Protein AF-A0A944N396-F1 (afdb_monomer)

Solvent-accessible surface area (backbone atoms only — not comparable to full-atom values): 14882 Å² total; per-residue (Å²): 114,72,72,61,53,54,51,53,50,51,53,53,52,52,50,53,50,54,58,50,48,66,72,60,50,58,62,57,53,50,52,50,51,51,50,53,51,43,49,45,40,62,75,49,34,55,59,25,55,74,44,91,48,67,66,49,21,50,51,23,53,50,51,38,69,74,41,44,76,59,35,49,53,52,55,52,52,46,63,75,68,49,63,73,87,71,76,57,59,67,57,47,40,49,46,27,73,69,55,50,56,84,55,37,61,63,52,53,50,47,59,69,72,33,94,76,53,74,63,50,67,49,54,54,49,15,44,47,45,22,46,60,75,74,58,72,83,81,67,59,66,61,41,80,78,43,77,48,80,44,74,54,87,68,66,90,85,61,93,58,80,62,38,50,30,34,41,38,37,30,38,35,26,76,13,88,56,61,45,55,32,35,37,38,42,34,43,39,66,26,83,59,75,47,73,48,81,70,46,77,47,79,38,44,45,64,29,62,47,76,52,73,47,80,42,80,42,46,72,38,87,93,57,81,57,30,38,39,42,40,37,33,26,43,66,96,50,89,63,70,65,42,79,47,78,48,78,40,71,67,85,76,77,81,76,74,79,81,82,128

Radius of gyration: 29.42 Å; Cα contacts (8 Å, |Δi|>4): 376; chains: 1; bounding box: 108×43×75 Å

Mean predicted aligned error: 11.62 Å

Structure (mmCIF, N/CA/C/O backbone):
data_AF-A0A944N396-F1
#
_entry.id   AF-A0A944N396-F1
#
loop_
_atom_site.group_PDB
_atom_site.id
_atom_site.type_symbol
_atom_site.label_atom_id
_atom_site.label_alt_id
_atom_site.label_comp_id
_atom_site.label_asym_id
_atom_site.label_entity_id
_atom_site.label_seq_id
_atom_site.pdbx_PDB_ins_code
_atom_site.Cartn_x
_atom_site.Cartn_y
_atom_site.Cartn_z
_atom_site.occupancy
_atom_site.B_iso_or_equiv
_atom_site.auth_seq_id
_atom_site.auth_comp_id
_atom_site.auth_asym_id
_atom_site.auth_atom_id
_atom_site.pdbx_PDB_model_num
ATOM 1 N N . MET A 1 1 ? 71.376 -5.623 -36.965 1.00 50.88 1 MET A N 1
ATOM 2 C CA . MET A 1 1 ? 70.849 -5.599 -35.578 1.00 50.88 1 MET A CA 1
ATOM 3 C C . MET A 1 1 ? 69.919 -4.417 -35.268 1.00 50.88 1 MET A C 1
ATOM 5 O O . MET A 1 1 ? 68.843 -4.678 -34.756 1.00 50.88 1 MET A O 1
ATOM 9 N N . LYS A 1 2 ? 70.230 -3.155 -35.624 1.00 49.72 2 LYS A N 1
ATOM 10 C CA . LYS A 1 2 ? 69.361 -1.981 -35.327 1.00 49.72 2 LYS A CA 1
ATOM 11 C C . LYS A 1 2 ? 67.906 -2.065 -35.840 1.00 49.72 2 LYS A C 1
ATOM 13 O O . LYS A 1 2 ? 66.998 -1.629 -35.145 1.00 49.72 2 LYS A O 1
ATOM 18 N N . LYS A 1 3 ? 67.665 -2.662 -37.017 1.00 47.09 3 LYS A N 1
ATOM 19 C CA . LYS A 1 3 ? 66.308 -2.823 -37.591 1.00 47.09 3 LYS A CA 1
ATOM 20 C C . LYS A 1 3 ? 65.388 -3.733 -36.763 1.00 47.09 3 LYS A C 1
ATOM 22 O O . LYS A 1 3 ? 64.202 -3.453 -36.669 1.00 47.09 3 LYS A O 1
ATOM 27 N N . TYR A 1 4 ? 65.933 -4.779 -36.140 1.00 50.88 4 TYR A N 1
ATOM 28 C CA . TYR A 1 4 ? 65.153 -5.724 -35.334 1.00 50.88 4 TYR A CA 1
ATOM 29 C C . TYR A 1 4 ? 64.850 -5.180 -33.932 1.00 50.88 4 TYR A C 1
ATOM 31 O O . TYR A 1 4 ? 63.785 -5.456 -33.393 1.00 50.88 4 TYR A O 1
ATOM 39 N N . LEU A 1 5 ? 65.733 -4.336 -33.384 1.00 52.06 5 LEU A N 1
ATOM 40 C CA . LEU A 1 5 ? 65.512 -3.668 -32.099 1.00 52.06 5 LEU A CA 1
ATOM 41 C C . LEU A 1 5 ? 64.379 -2.628 -32.191 1.00 52.06 5 LEU A C 1
ATOM 43 O O . LEU A 1 5 ? 63.497 -2.617 -31.342 1.00 52.06 5 LEU A O 1
ATOM 47 N N . ASN A 1 6 ? 64.334 -1.828 -33.266 1.00 48.97 6 ASN A N 1
ATOM 48 C CA . ASN A 1 6 ? 63.232 -0.882 -33.500 1.00 48.97 6 ASN A CA 1
ATOM 49 C C . ASN A 1 6 ? 61.887 -1.584 -33.738 1.00 48.97 6 ASN A C 1
ATOM 51 O O . ASN A 1 6 ? 60.860 -1.096 -33.279 1.00 48.97 6 ASN A O 1
ATOM 55 N N . LEU A 1 7 ? 61.886 -2.740 -34.411 1.00 50.28 7 LEU A N 1
ATOM 56 C CA . LEU A 1 7 ? 60.665 -3.519 -34.623 1.00 50.28 7 LEU A CA 1
ATOM 57 C C . LEU A 1 7 ? 60.129 -4.090 -33.300 1.00 50.28 7 LEU A C 1
ATOM 59 O O . LEU A 1 7 ? 58.929 -4.032 -33.050 1.00 50.28 7 LEU A O 1
ATOM 63 N N . LEU A 1 8 ? 61.020 -4.572 -32.425 1.00 53.31 8 LEU A N 1
ATOM 64 C CA . LEU A 1 8 ? 60.657 -5.073 -31.098 1.00 53.31 8 LEU A CA 1
ATOM 65 C C . LEU A 1 8 ? 60.100 -3.955 -30.198 1.00 53.31 8 LEU A C 1
ATOM 67 O O . LEU A 1 8 ? 59.111 -4.179 -29.510 1.00 53.31 8 LEU A O 1
ATOM 71 N N . TYR A 1 9 ? 60.680 -2.748 -30.250 1.00 53.44 9 TYR A N 1
ATOM 72 C CA . TYR A 1 9 ? 60.175 -1.571 -29.527 1.00 53.44 9 TYR A CA 1
ATOM 73 C C . TYR A 1 9 ? 58.821 -1.078 -30.051 1.00 53.44 9 TYR A C 1
ATOM 75 O O . TYR A 1 9 ? 57.965 -0.699 -29.258 1.00 53.44 9 TYR A O 1
ATOM 83 N N . CYS A 1 10 ? 58.585 -1.110 -31.366 1.00 50.41 10 CYS A N 1
ATOM 84 C CA . CYS A 1 10 ? 57.270 -0.781 -31.917 1.00 50.41 10 CYS A CA 1
ATOM 85 C C . CYS A 1 10 ? 56.212 -1.800 -31.485 1.00 50.41 10 CYS A C 1
ATOM 87 O O . CYS A 1 10 ? 55.122 -1.403 -31.092 1.00 50.41 10 CYS A O 1
ATOM 89 N N . ILE A 1 11 ? 56.535 -3.096 -31.487 1.00 57.62 11 ILE A N 1
ATOM 90 C CA . ILE A 1 11 ? 55.587 -4.143 -31.088 1.00 57.62 11 ILE A CA 1
ATOM 91 C C . ILE A 1 11 ? 55.261 -4.048 -29.592 1.00 57.62 11 ILE A C 1
ATOM 93 O O . ILE A 1 11 ? 54.090 -4.127 -29.232 1.00 57.62 11 ILE A O 1
ATOM 97 N N . THR A 1 12 ? 56.246 -3.817 -28.718 1.00 51.31 12 THR A N 1
ATOM 98 C CA . THR A 1 12 ? 55.998 -3.665 -27.272 1.00 51.31 12 THR A CA 1
ATOM 99 C C . THR A 1 12 ? 55.244 -2.378 -26.944 1.00 51.31 12 THR A C 1
ATOM 101 O O . THR A 1 12 ? 54.324 -2.414 -26.128 1.00 51.31 12 THR A O 1
ATOM 104 N N . PHE A 1 13 ? 55.543 -1.263 -27.617 1.00 52.25 13 PHE A N 1
ATOM 105 C CA . PHE A 1 13 ? 54.814 -0.005 -27.438 1.00 52.25 13 PHE A CA 1
ATOM 106 C C . PHE A 1 13 ? 53.366 -0.105 -27.946 1.00 52.25 13 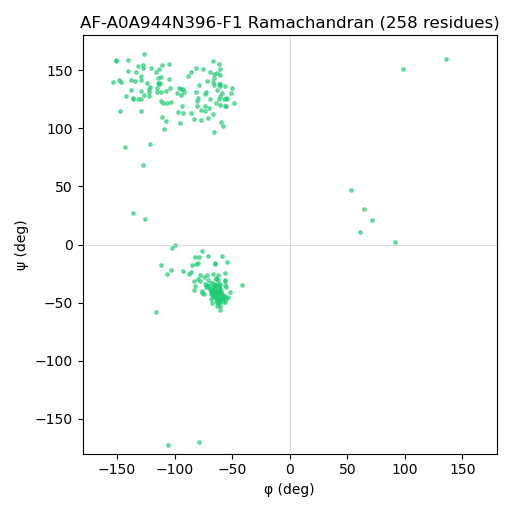PHE A C 1
ATOM 108 O O . PHE A 1 13 ? 52.443 0.348 -27.270 1.00 52.25 13 PHE A O 1
ATOM 115 N N . SER A 1 14 ? 53.139 -0.777 -29.081 1.00 48.56 14 SER A N 1
ATOM 116 C CA . SER A 1 14 ? 51.795 -1.059 -29.599 1.00 48.56 14 SER A CA 1
ATOM 117 C C . SER A 1 14 ? 51.007 -2.015 -28.700 1.00 48.56 14 SER A C 1
ATOM 119 O O . SER A 1 14 ? 49.812 -1.803 -28.516 1.00 48.56 14 SER A O 1
ATOM 121 N N . LEU A 1 15 ? 51.650 -3.020 -28.090 1.00 46.59 15 LEU A N 1
ATOM 122 C CA . LEU A 1 15 ? 50.987 -3.935 -27.154 1.00 46.59 15 LEU A CA 1
ATOM 123 C C . LEU A 1 15 ? 50.589 -3.227 -25.847 1.00 46.59 15 LEU A C 1
ATOM 125 O O . LEU A 1 15 ? 49.493 -3.453 -25.342 1.00 46.59 15 LEU A O 1
ATOM 129 N N . ILE A 1 16 ? 51.442 -2.335 -25.327 1.00 55.66 16 ILE A N 1
ATOM 130 C CA . ILE A 1 16 ? 51.163 -1.530 -24.124 1.00 55.66 16 ILE A CA 1
ATOM 131 C C . ILE A 1 16 ? 50.041 -0.512 -24.392 1.00 55.66 16 ILE A C 1
ATOM 133 O O . ILE A 1 16 ? 49.178 -0.323 -23.534 1.00 55.66 16 ILE A O 1
ATOM 137 N N . LEU A 1 17 ? 49.982 0.091 -25.587 1.00 49.47 17 LEU A N 1
ATOM 138 C CA . LEU A 1 17 ? 48.873 0.958 -26.020 1.00 49.47 17 LEU A CA 1
ATOM 139 C C . LEU A 1 17 ? 47.552 0.194 -26.207 1.00 49.47 17 LEU A C 1
ATOM 141 O O . LEU A 1 17 ? 46.501 0.687 -25.806 1.00 49.47 17 LEU A O 1
ATOM 145 N N . LEU A 1 18 ? 47.587 -1.027 -26.749 1.00 47.38 18 LEU A N 1
ATOM 146 C CA . LEU A 1 18 ? 46.397 -1.881 -26.877 1.00 47.38 18 LEU A CA 1
ATOM 147 C C . LEU A 1 18 ? 45.877 -2.366 -25.514 1.00 47.38 18 LEU A C 1
ATOM 149 O O . LEU A 1 18 ? 44.666 -2.389 -25.294 1.00 47.38 18 LEU A O 1
ATOM 153 N N . LEU A 1 19 ? 46.774 -2.689 -24.578 1.00 48.97 19 LEU A N 1
ATOM 154 C CA . LEU A 1 19 ? 46.416 -3.102 -23.216 1.00 48.97 19 LEU A CA 1
ATOM 155 C C . LEU A 1 19 ? 45.944 -1.929 -22.335 1.00 48.97 19 LEU A C 1
ATOM 157 O O . LEU A 1 19 ? 45.111 -2.133 -21.456 1.00 48.97 19 LEU A O 1
ATOM 161 N N . SER A 1 20 ? 46.400 -0.697 -22.588 1.00 47.59 20 SER A N 1
ATOM 162 C CA . SER A 1 20 ? 45.921 0.509 -21.882 1.00 47.59 20 SER A CA 1
ATOM 163 C C . SER A 1 20 ? 44.617 1.077 -22.463 1.00 47.59 20 SER A C 1
ATOM 165 O O . SER A 1 20 ? 43.768 1.551 -21.705 1.00 47.59 20 SER A O 1
ATOM 167 N N . ALA A 1 21 ? 44.379 0.941 -23.772 1.00 45.69 21 ALA A N 1
ATOM 168 C CA . ALA A 1 21 ? 43.103 1.299 -24.402 1.00 45.69 21 ALA A CA 1
ATOM 169 C C . ALA A 1 21 ? 41.946 0.371 -23.981 1.00 45.69 21 ALA A C 1
ATOM 171 O O . ALA A 1 21 ? 40.814 0.831 -23.811 1.00 45.69 21 ALA A O 1
ATOM 172 N N . ALA A 1 22 ? 42.229 -0.913 -23.733 1.00 46.84 22 ALA A N 1
ATOM 173 C CA . ALA A 1 22 ? 41.245 -1.865 -23.216 1.00 46.84 22 ALA A CA 1
ATOM 174 C C . ALA A 1 22 ? 40.787 -1.549 -21.774 1.00 46.84 22 ALA A C 1
ATOM 176 O O . ALA A 1 22 ? 39.665 -1.887 -21.404 1.00 46.84 22 ALA A O 1
ATOM 177 N N . GLY A 1 23 ? 41.616 -0.863 -20.974 1.00 47.84 23 GLY A N 1
ATOM 178 C CA . GLY A 1 23 ? 41.305 -0.501 -19.585 1.00 47.84 23 GLY A CA 1
ATOM 179 C C . GLY A 1 23 ? 40.544 0.821 -19.401 1.00 47.84 23 GLY A C 1
ATOM 180 O O . GLY A 1 23 ? 39.832 0.970 -18.412 1.00 47.84 23 GLY A O 1
ATOM 181 N N . MET A 1 24 ? 40.654 1.775 -20.338 1.00 44.69 24 MET A N 1
ATOM 182 C CA . MET A 1 24 ? 40.047 3.119 -20.214 1.00 44.69 24 MET A CA 1
ATOM 183 C C . MET A 1 24 ? 38.891 3.397 -21.200 1.00 44.69 24 MET A C 1
ATOM 185 O O . MET A 1 24 ? 38.102 4.310 -20.963 1.00 44.69 24 MET A O 1
ATOM 189 N N . GLY A 1 25 ? 38.746 2.624 -22.287 1.00 44.12 25 GLY A N 1
ATOM 190 C CA . GLY A 1 25 ? 37.699 2.831 -23.306 1.00 44.12 25 GLY A CA 1
ATOM 191 C C . GLY A 1 25 ? 36.347 2.169 -23.006 1.00 44.12 25 GLY A C 1
ATOM 192 O O . GLY A 1 25 ? 35.312 2.618 -23.496 1.00 44.12 25 GLY A O 1
ATOM 193 N N . ALA A 1 26 ? 36.325 1.123 -22.176 1.00 49.81 26 ALA A N 1
ATOM 194 C CA . ALA A 1 26 ? 35.087 0.415 -21.847 1.00 49.81 26 ALA A CA 1
ATOM 195 C C . ALA A 1 26 ? 34.154 1.254 -20.954 1.00 49.81 26 ALA A C 1
ATOM 197 O O . ALA A 1 26 ? 32.939 1.229 -21.143 1.00 49.81 26 ALA A O 1
ATOM 198 N N . SER A 1 27 ? 34.703 2.051 -20.027 1.00 57.00 27 SER A N 1
ATOM 199 C CA . SER A 1 27 ? 33.894 2.869 -19.111 1.00 57.00 27 SER A CA 1
ATOM 200 C C . SER A 1 27 ? 33.243 4.067 -19.809 1.00 57.00 27 SER A C 1
ATOM 202 O O . SER A 1 27 ? 32.093 4.389 -19.523 1.00 57.00 27 SER A O 1
ATOM 204 N N . THR A 1 28 ? 33.932 4.692 -20.768 1.00 70.12 28 THR A N 1
ATOM 205 C CA . THR A 1 28 ? 33.427 5.867 -21.495 1.00 70.12 28 THR A CA 1
ATOM 206 C C . THR A 1 28 ? 32.385 5.491 -22.545 1.00 70.12 28 THR A C 1
ATOM 208 O O . THR A 1 28 ? 31.356 6.159 -22.647 1.00 70.12 28 THR A O 1
ATOM 211 N N . ALA A 1 29 ? 32.587 4.385 -23.269 1.00 71.06 29 ALA A N 1
ATOM 212 C CA . ALA A 1 29 ? 31.600 3.871 -24.216 1.00 71.06 29 ALA A CA 1
ATOM 213 C C . ALA A 1 29 ? 30.335 3.370 -23.502 1.00 71.06 29 ALA A C 1
ATOM 215 O O . ALA A 1 29 ? 29.227 3.714 -23.909 1.00 71.06 29 ALA A O 1
ATOM 216 N N . HIS A 1 30 ? 30.474 2.606 -22.411 1.00 72.38 30 HIS A N 1
ATOM 217 C CA . HIS A 1 30 ? 29.319 2.163 -21.625 1.00 72.38 30 HIS A CA 1
ATOM 218 C C . HIS A 1 30 ? 28.538 3.336 -21.029 1.00 72.38 30 HIS A C 1
ATOM 220 O O . HIS A 1 30 ? 27.320 3.373 -21.190 1.00 72.38 30 HIS A O 1
ATOM 226 N N . ALA A 1 31 ? 29.213 4.334 -20.449 1.00 75.75 31 ALA A N 1
ATOM 227 C CA . ALA A 1 31 ? 28.552 5.537 -19.941 1.00 75.75 31 ALA A CA 1
ATOM 228 C C . ALA A 1 31 ? 27.838 6.329 -21.052 1.00 75.75 31 ALA A C 1
ATOM 230 O O . ALA A 1 31 ? 26.745 6.857 -20.844 1.00 75.75 31 ALA A O 1
ATOM 231 N N . PHE A 1 32 ? 28.418 6.398 -22.256 1.00 80.56 32 PHE A N 1
ATOM 232 C CA . PHE A 1 32 ? 27.758 7.004 -23.412 1.00 80.56 32 PHE A CA 1
ATOM 233 C C . PHE A 1 32 ? 26.472 6.254 -23.789 1.00 80.56 32 PHE A C 1
ATOM 235 O O . PHE A 1 32 ? 25.423 6.883 -23.932 1.00 80.56 32 PHE A O 1
ATOM 242 N N . PHE A 1 33 ? 26.519 4.924 -23.903 1.00 79.75 33 PHE A N 1
ATOM 243 C CA . PHE A 1 33 ? 25.334 4.122 -24.223 1.00 79.75 33 PHE A CA 1
ATOM 244 C C . PHE A 1 33 ? 24.261 4.200 -23.139 1.00 79.75 33 PHE A C 1
ATOM 246 O O . PHE A 1 33 ? 23.081 4.311 -23.465 1.00 79.75 33 PHE A O 1
ATOM 253 N N . GLU A 1 34 ? 24.652 4.197 -21.867 1.00 80.44 34 GLU A N 1
ATOM 254 C CA . GLU A 1 34 ? 23.730 4.364 -20.745 1.00 80.44 34 GLU A CA 1
ATOM 255 C C . GLU A 1 34 ? 23.020 5.724 -20.803 1.00 80.44 34 GLU A C 1
ATOM 257 O O . GLU A 1 34 ? 21.797 5.792 -20.668 1.00 80.44 34 GLU A O 1
ATOM 262 N N . ASN A 1 35 ? 23.753 6.799 -21.110 1.00 84.69 35 ASN A N 1
ATOM 263 C CA . ASN A 1 35 ? 23.170 8.128 -21.296 1.00 84.69 35 ASN A CA 1
ATOM 264 C C . ASN A 1 35 ? 22.199 8.180 -22.485 1.00 84.69 35 ASN A C 1
ATOM 266 O O . ASN A 1 35 ? 21.120 8.760 -22.359 1.00 84.69 35 ASN A O 1
ATOM 270 N N . GLN A 1 36 ? 22.543 7.562 -23.619 1.00 86.56 36 GLN A N 1
ATOM 271 C CA . GLN A 1 36 ? 21.653 7.495 -24.786 1.00 86.56 36 GLN A CA 1
ATOM 272 C C . GLN A 1 36 ? 20.392 6.670 -24.498 1.00 86.56 36 GLN A C 1
ATOM 274 O O . GLN A 1 36 ? 19.289 7.067 -24.877 1.00 86.56 36 GLN A O 1
ATOM 279 N N . ALA A 1 37 ? 20.533 5.545 -23.791 1.00 86.38 37 ALA A N 1
ATOM 280 C CA . ALA A 1 37 ? 19.406 4.720 -23.379 1.00 86.38 37 ALA A CA 1
ATOM 281 C C . ALA A 1 37 ? 18.476 5.496 -22.441 1.00 86.38 37 ALA A C 1
ATOM 283 O O . ALA A 1 37 ? 17.272 5.561 -22.695 1.00 86.38 37 ALA A O 1
ATOM 284 N N . ARG A 1 38 ? 19.028 6.147 -21.407 1.00 87.50 38 ARG A N 1
ATOM 285 C CA . ARG A 1 38 ? 18.258 6.999 -20.491 1.00 87.50 38 ARG A CA 1
ATOM 286 C C . ARG A 1 38 ? 17.515 8.096 -21.251 1.00 87.50 38 ARG A C 1
ATOM 288 O O . ARG A 1 38 ? 16.306 8.220 -21.085 1.00 87.50 38 ARG A O 1
ATOM 295 N N . TYR A 1 39 ? 18.205 8.816 -22.137 1.00 89.62 39 TYR A N 1
ATOM 296 C CA . TYR A 1 39 ? 17.597 9.862 -22.960 1.00 89.62 39 TYR A CA 1
ATOM 297 C C . TYR A 1 39 ? 16.432 9.325 -23.804 1.00 89.62 39 TYR A C 1
ATOM 299 O O . TYR A 1 39 ? 15.358 9.922 -23.831 1.00 89.62 39 TYR A O 1
ATOM 307 N N . ALA A 1 40 ? 16.590 8.164 -24.447 1.00 93.06 40 ALA A N 1
ATOM 308 C CA . ALA A 1 40 ? 15.511 7.542 -25.211 1.00 93.06 40 ALA A CA 1
ATOM 309 C C . ALA A 1 40 ? 14.313 7.153 -24.324 1.00 93.06 40 ALA A C 1
ATOM 311 O O . ALA A 1 40 ? 13.161 7.340 -24.723 1.00 93.06 40 ALA A O 1
ATOM 312 N N . PHE A 1 41 ? 14.555 6.632 -23.120 1.00 94.44 41 PHE A N 1
ATOM 313 C CA . PHE A 1 41 ? 13.481 6.322 -22.177 1.00 94.44 41 PHE A CA 1
ATOM 314 C C . PHE A 1 41 ? 12.742 7.570 -21.700 1.00 94.44 41 PHE A C 1
ATOM 316 O O . PHE A 1 41 ? 11.514 7.571 -21.716 1.00 94.44 41 PHE A O 1
ATOM 323 N N . GLU A 1 42 ? 13.463 8.628 -21.345 1.00 91.94 42 GLU A N 1
ATOM 324 C CA . GLU A 1 42 ? 12.882 9.881 -20.857 1.00 91.94 42 GLU A CA 1
ATOM 325 C C . GLU A 1 42 ? 12.110 10.628 -21.948 1.00 91.94 42 GLU A C 1
ATOM 327 O O . GLU A 1 42 ? 10.981 11.050 -21.720 1.00 91.94 42 GLU A O 1
ATOM 332 N N . GLN A 1 43 ? 12.692 10.771 -23.141 1.00 92.12 43 GLN A N 1
ATOM 333 C CA . GLN A 1 43 ? 12.162 11.671 -24.172 1.00 92.12 43 GLN A CA 1
ATOM 334 C C . GLN A 1 43 ? 11.207 10.989 -25.153 1.00 92.12 43 GLN A C 1
ATOM 336 O O . GLN A 1 43 ? 10.395 11.655 -25.792 1.00 92.12 43 GLN A O 1
ATOM 341 N N . ARG A 1 44 ? 11.297 9.662 -25.304 1.00 92.75 44 ARG A N 1
ATOM 342 C CA . ARG A 1 44 ? 10.487 8.916 -26.275 1.00 92.75 44 ARG A CA 1
ATOM 343 C C . ARG A 1 44 ? 9.540 7.939 -25.602 1.00 92.75 44 ARG A C 1
ATOM 345 O O . ARG A 1 44 ? 8.337 8.013 -25.829 1.00 92.75 44 ARG A O 1
ATOM 352 N N . TRP A 1 45 ? 10.060 7.004 -24.809 1.00 95.06 45 TRP A N 1
ATOM 353 C CA . TRP A 1 45 ? 9.239 5.891 -24.321 1.00 95.06 45 TRP A CA 1
ATOM 354 C C . TRP A 1 45 ? 8.295 6.289 -23.190 1.00 95.06 45 TRP A C 1
ATOM 356 O O . TRP A 1 45 ? 7.137 5.877 -23.212 1.00 95.06 45 TRP A O 1
ATOM 366 N N . LEU A 1 46 ? 8.752 7.099 -22.233 1.00 93.19 46 LEU A N 1
ATOM 367 C CA . LEU A 1 46 ? 7.934 7.542 -21.106 1.00 93.19 46 LEU A CA 1
ATOM 368 C C . LEU A 1 46 ? 6.699 8.349 -21.568 1.00 93.19 46 LEU A C 1
ATOM 370 O O . LEU A 1 46 ? 5.595 7.953 -21.191 1.00 93.19 46 LEU A O 1
ATOM 374 N N . PRO A 1 47 ? 6.807 9.375 -22.444 1.00 92.19 47 PRO A N 1
ATOM 375 C CA . PRO A 1 47 ? 5.631 10.089 -22.953 1.00 92.19 47 PRO A CA 1
ATOM 376 C C . PRO A 1 47 ? 4.671 9.187 -23.741 1.00 92.19 47 PRO A C 1
ATOM 378 O O . PRO A 1 47 ? 3.453 9.317 -23.626 1.00 92.19 47 PRO A O 1
ATOM 381 N N . MET A 1 48 ? 5.206 8.220 -24.498 1.00 94.75 48 MET A N 1
ATOM 382 C CA . MET A 1 48 ? 4.399 7.284 -25.289 1.00 94.75 48 MET A CA 1
ATOM 383 C C . MET A 1 48 ? 3.525 6.348 -24.442 1.00 94.75 48 MET A C 1
ATOM 385 O O . MET A 1 48 ? 2.576 5.779 -24.980 1.00 94.75 48 MET A O 1
ATOM 389 N N . LEU A 1 49 ? 3.786 6.190 -23.136 1.00 92.12 49 LEU A N 1
ATOM 390 C CA . LEU A 1 49 ? 2.906 5.420 -22.247 1.00 92.12 49 LEU A CA 1
ATOM 391 C C . LEU A 1 49 ? 1.514 6.050 -22.116 1.00 92.12 49 LEU A C 1
ATOM 393 O O . LEU A 1 49 ? 0.543 5.317 -21.922 1.00 92.12 49 LEU A O 1
ATOM 397 N N . SER A 1 50 ? 1.418 7.373 -22.254 1.00 88.56 50 SER A N 1
ATOM 398 C CA . SER A 1 50 ? 0.174 8.149 -22.170 1.00 88.56 50 SER A CA 1
ATOM 399 C C . SER A 1 50 ? -0.419 8.511 -23.537 1.00 88.56 50 SER A C 1
ATOM 401 O O . SER A 1 50 ? -1.449 9.173 -23.576 1.00 88.56 50 SER A O 1
ATOM 403 N N . ASP A 1 51 ? 0.212 8.116 -24.650 1.00 92.44 51 ASP A N 1
ATOM 404 C CA . ASP A 1 51 ? -0.233 8.484 -26.005 1.00 92.44 51 ASP A CA 1
ATOM 405 C C . ASP A 1 51 ? -1.628 7.910 -26.304 1.00 92.44 51 ASP A C 1
ATOM 407 O O . ASP A 1 51 ? -1.974 6.827 -25.831 1.00 92.44 51 ASP A O 1
ATOM 411 N N . GLU A 1 52 ? -2.436 8.605 -27.103 1.00 91.50 52 GLU A N 1
ATOM 412 C CA . GLU A 1 52 ? -3.787 8.174 -27.482 1.00 91.50 52 GLU A CA 1
ATOM 413 C C . GLU A 1 52 ? -3.792 6.876 -28.307 1.00 91.50 52 GLU A C 1
ATOM 415 O O . GLU A 1 52 ? -4.718 6.065 -28.185 1.00 91.50 52 GLU A O 1
ATOM 420 N N . SER A 1 53 ? -2.733 6.614 -29.080 1.00 95.75 53 SER A N 1
ATOM 421 C CA . SER A 1 53 ? -2.580 5.399 -29.882 1.00 95.75 53 SER A CA 1
ATOM 422 C C . SER A 1 53 ? -2.265 4.177 -29.006 1.00 95.75 53 SER A C 1
ATOM 424 O O . SER A 1 53 ? -1.189 4.100 -28.401 1.00 95.75 53 SER A O 1
ATOM 426 N N . PRO A 1 54 ? -3.127 3.140 -29.004 1.00 94.50 54 PRO A N 1
ATOM 427 C CA . PRO A 1 54 ? -2.840 1.882 -28.315 1.00 94.50 54 PRO A CA 1
ATOM 428 C C . PRO A 1 54 ? -1.535 1.224 -28.776 1.00 94.50 54 PRO A C 1
ATOM 430 O O . PRO A 1 54 ? -0.822 0.632 -27.968 1.00 94.50 54 PRO A O 1
ATOM 433 N N . GLN A 1 55 ? -1.198 1.342 -30.063 1.00 96.19 55 GLN A N 1
ATOM 434 C CA . GLN A 1 55 ? 0.007 0.754 -30.644 1.00 96.19 55 GLN A CA 1
ATOM 435 C C . GLN A 1 55 ? 1.270 1.409 -30.082 1.00 96.19 55 GLN A C 1
ATOM 437 O O . GLN A 1 55 ? 2.207 0.699 -29.712 1.00 96.19 55 GLN A O 1
ATOM 442 N N . LYS A 1 56 ? 1.291 2.743 -29.962 1.00 95.00 56 LYS A N 1
ATOM 443 C CA . LYS A 1 56 ? 2.419 3.460 -29.351 1.00 95.00 56 LYS A CA 1
ATOM 444 C C . LYS A 1 56 ? 2.555 3.136 -27.866 1.00 95.00 56 LYS A C 1
ATOM 446 O O . LYS A 1 56 ? 3.662 2.822 -27.427 1.00 95.00 56 LYS A O 1
ATOM 451 N N . ARG A 1 57 ? 1.443 3.096 -27.119 1.00 94.69 57 ARG A N 1
ATOM 452 C CA . ARG A 1 57 ? 1.455 2.658 -25.710 1.00 94.69 57 ARG A CA 1
ATOM 453 C C . ARG A 1 57 ? 2.041 1.256 -25.562 1.00 94.69 57 ARG A C 1
ATOM 455 O O . ARG A 1 57 ? 2.896 1.025 -24.712 1.00 94.69 57 ARG A O 1
ATOM 462 N N . PHE A 1 58 ? 1.634 0.327 -26.427 1.00 94.75 58 PHE A N 1
ATOM 463 C CA . PHE A 1 58 ? 2.147 -1.041 -26.422 1.00 94.75 58 PHE A CA 1
ATOM 464 C C . PHE A 1 58 ? 3.645 -1.115 -26.759 1.00 94.75 58 PHE A C 1
ATOM 466 O O . PHE A 1 58 ? 4.388 -1.845 -26.102 1.00 94.75 58 PHE A O 1
ATOM 473 N N . GLN A 1 59 ? 4.116 -0.343 -27.744 1.00 95.56 59 GLN A N 1
ATOM 474 C CA . GLN A 1 59 ? 5.543 -0.249 -28.073 1.00 95.56 59 GLN A CA 1
ATOM 475 C C . GLN A 1 59 ? 6.364 0.290 -26.896 1.00 95.56 59 GLN A C 1
ATOM 477 O O . GLN A 1 59 ? 7.404 -0.283 -26.571 1.00 95.56 59 GLN A O 1
ATOM 482 N N . ALA A 1 60 ? 5.875 1.335 -26.225 1.00 96.31 60 ALA A N 1
ATOM 483 C CA . ALA A 1 60 ? 6.515 1.883 -25.036 1.00 96.31 60 ALA A CA 1
ATOM 484 C C . ALA A 1 60 ? 6.585 0.850 -23.905 1.00 96.31 60 ALA A C 1
ATOM 486 O O . ALA A 1 60 ? 7.671 0.574 -23.400 1.00 96.31 60 ALA A O 1
ATOM 487 N N . MET A 1 61 ? 5.465 0.199 -23.567 1.00 96.12 61 MET A N 1
ATOM 488 C CA . MET A 1 61 ? 5.442 -0.873 -22.563 1.00 96.12 61 MET A CA 1
ATOM 489 C C . MET A 1 61 ? 6.459 -1.974 -22.883 1.00 96.12 61 MET A C 1
ATOM 491 O O . MET A 1 61 ? 7.216 -2.393 -22.009 1.00 96.12 61 MET A O 1
ATOM 495 N N . ARG A 1 62 ? 6.529 -2.411 -24.146 1.00 96.19 62 ARG A N 1
ATOM 496 C CA . ARG A 1 62 ? 7.520 -3.396 -24.589 1.00 96.19 62 ARG A CA 1
ATOM 497 C C . ARG A 1 62 ? 8.958 -2.930 -24.379 1.00 96.19 62 ARG A C 1
ATOM 499 O O . ARG A 1 62 ? 9.780 -3.755 -23.994 1.00 96.19 62 ARG A O 1
ATOM 506 N N . ALA A 1 63 ? 9.269 -1.658 -24.621 1.00 96.19 63 ALA A N 1
ATOM 507 C CA . ALA A 1 63 ? 10.612 -1.125 -24.403 1.00 96.19 63 ALA A CA 1
ATOM 508 C C . ALA A 1 63 ? 11.019 -1.211 -22.922 1.00 96.19 63 ALA A C 1
ATOM 510 O O . ALA A 1 63 ? 12.107 -1.699 -22.620 1.00 96.19 63 ALA A O 1
ATOM 511 N N . PHE A 1 64 ? 10.125 -0.831 -21.999 1.00 96.31 64 PHE A N 1
ATOM 512 C CA . PHE A 1 64 ? 10.370 -0.946 -20.553 1.00 96.31 64 PHE A CA 1
ATOM 513 C C . PHE A 1 64 ? 10.561 -2.397 -20.101 1.00 96.31 64 PHE A C 1
ATOM 515 O O . PHE A 1 64 ? 11.428 -2.673 -19.277 1.00 96.31 64 PHE A O 1
ATOM 522 N N . LEU A 1 65 ? 9.786 -3.332 -20.655 1.00 95.00 65 LEU A N 1
ATOM 523 C CA . LEU A 1 65 ? 9.921 -4.755 -20.337 1.00 95.00 65 LEU A CA 1
ATOM 524 C C . LEU A 1 65 ? 11.195 -5.379 -20.929 1.00 95.00 65 LEU A C 1
ATOM 526 O O . LEU A 1 65 ? 11.779 -6.262 -20.309 1.00 95.00 65 LEU A O 1
ATOM 530 N N . ALA A 1 66 ? 11.625 -4.934 -22.113 1.00 94.44 66 ALA A N 1
ATOM 531 C CA . ALA A 1 66 ? 12.826 -5.442 -22.774 1.00 94.44 66 ALA A CA 1
ATOM 532 C C . ALA A 1 66 ? 14.120 -4.943 -22.113 1.00 94.44 66 ALA A C 1
ATOM 534 O O . ALA A 1 66 ? 15.100 -5.682 -22.060 1.00 94.44 66 ALA A O 1
ATOM 535 N N . TYR A 1 67 ? 14.119 -3.712 -21.589 1.00 93.31 67 TYR A N 1
ATOM 536 C CA . TYR A 1 67 ? 15.287 -3.100 -20.950 1.00 93.31 67 TYR A CA 1
ATOM 537 C C . TYR A 1 67 ? 14.950 -2.565 -19.548 1.00 93.31 67 TYR A C 1
ATOM 539 O O . TYR A 1 67 ? 14.941 -1.351 -19.316 1.00 93.31 67 TYR A O 1
ATOM 547 N N . PRO A 1 68 ? 14.681 -3.46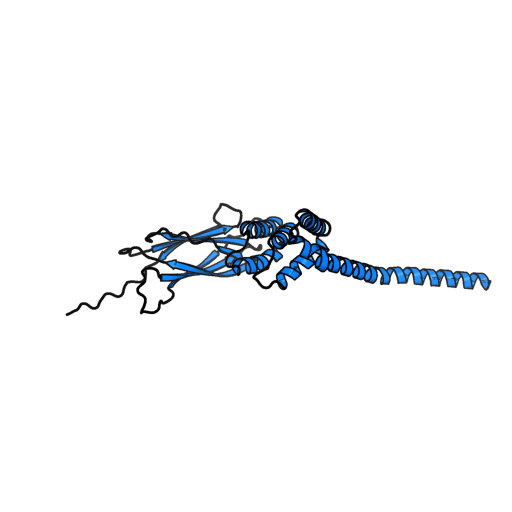4 -18.584 1.00 92.50 68 PRO A N 1
ATOM 548 C CA . PRO A 1 68 ? 14.128 -3.092 -17.287 1.00 92.50 68 PRO A CA 1
ATOM 549 C C . PRO A 1 68 ? 15.083 -2.261 -16.430 1.00 92.50 68 PRO A C 1
ATOM 551 O O . PRO A 1 68 ? 14.622 -1.382 -15.714 1.00 92.50 68 PRO A O 1
ATOM 554 N N . ALA A 1 69 ? 16.400 -2.481 -16.519 1.00 89.81 69 ALA A N 1
ATOM 555 C CA . ALA A 1 69 ? 17.376 -1.729 -15.727 1.00 89.81 69 ALA A CA 1
ATOM 556 C C . ALA A 1 69 ? 17.345 -0.222 -16.047 1.00 89.81 69 ALA A C 1
ATOM 558 O O . ALA A 1 69 ? 17.259 0.603 -15.140 1.00 89.81 69 ALA A O 1
ATOM 559 N N . TRP A 1 70 ? 17.347 0.133 -17.335 1.00 90.06 70 TRP A N 1
ATOM 560 C CA . TRP A 1 70 ? 17.282 1.530 -17.776 1.00 90.06 70 TRP A CA 1
ATOM 561 C C . TRP A 1 70 ? 15.882 2.116 -17.602 1.00 90.06 70 TRP A C 1
ATOM 563 O O . TRP A 1 70 ? 15.731 3.230 -17.103 1.00 90.06 70 TRP A O 1
ATOM 573 N N . GLY A 1 71 ? 14.851 1.346 -17.958 1.00 92.38 71 GLY A N 1
ATOM 574 C CA . GLY A 1 71 ? 13.467 1.784 -17.844 1.00 92.38 71 GLY A CA 1
ATOM 575 C C . GLY A 1 71 ? 13.045 2.058 -16.399 1.00 92.38 71 GLY A C 1
ATOM 576 O O . GLY A 1 71 ? 12.464 3.101 -16.114 1.00 92.38 71 GLY A O 1
ATOM 577 N N . LEU A 1 72 ? 13.371 1.164 -15.462 1.00 94.44 72 LEU A N 1
ATOM 578 C CA . LEU A 1 72 ? 12.982 1.302 -14.057 1.00 94.44 72 LEU A CA 1
ATOM 579 C C . LEU A 1 72 ? 13.619 2.525 -13.389 1.00 94.44 72 LEU A C 1
ATOM 581 O O . LEU A 1 72 ? 12.955 3.182 -12.589 1.00 94.44 72 LEU A O 1
ATOM 585 N N . ALA A 1 73 ? 14.868 2.859 -13.730 1.00 91.88 73 ALA A N 1
ATOM 586 C CA . ALA A 1 73 ? 15.519 4.071 -13.232 1.00 91.88 73 ALA A CA 1
ATOM 587 C C . ALA A 1 73 ? 14.731 5.331 -13.631 1.00 91.88 73 ALA A C 1
ATOM 589 O O . ALA A 1 73 ? 14.459 6.184 -12.788 1.00 91.88 73 ALA A O 1
ATOM 590 N N . VAL A 1 74 ? 14.279 5.402 -14.887 1.00 92.56 74 VAL A N 1
ATOM 591 C CA . VAL A 1 74 ? 13.450 6.512 -15.381 1.00 92.56 74 VAL A CA 1
ATOM 592 C C . VAL A 1 74 ? 12.091 6.547 -14.678 1.00 92.56 74 VAL A C 1
ATOM 594 O O . VAL A 1 74 ? 11.695 7.605 -14.199 1.00 92.56 74 VAL A O 1
ATOM 597 N N . LEU A 1 75 ? 11.413 5.401 -14.526 1.00 93.69 75 LEU A N 1
ATOM 598 C CA . LEU A 1 75 ? 10.121 5.332 -13.823 1.00 93.69 75 LEU A CA 1
ATOM 599 C C . LEU A 1 75 ? 10.232 5.802 -12.361 1.00 93.69 75 LEU A C 1
ATOM 601 O O . LEU A 1 75 ? 9.368 6.536 -11.884 1.00 93.69 75 LEU A O 1
ATOM 605 N N . ARG A 1 76 ? 11.302 5.417 -11.653 1.00 92.69 76 ARG A N 1
ATOM 606 C CA . ARG A 1 76 ? 11.567 5.853 -10.271 1.00 92.69 76 ARG A CA 1
ATOM 607 C C . ARG A 1 76 ? 11.836 7.350 -10.187 1.00 92.69 76 ARG A C 1
ATOM 609 O O . ARG A 1 76 ? 11.298 8.005 -9.300 1.00 92.69 76 ARG A O 1
ATOM 616 N N . ASN A 1 77 ? 12.606 7.901 -11.124 1.00 89.69 77 ASN A N 1
ATOM 617 C CA . ASN A 1 77 ? 12.826 9.346 -11.192 1.00 89.69 77 ASN A CA 1
ATOM 618 C C . ASN A 1 77 ? 11.507 10.099 -11.408 1.00 89.69 77 ASN A C 1
ATOM 620 O O . ASN A 1 77 ? 11.287 11.135 -10.786 1.00 89.69 77 ASN A O 1
ATOM 624 N N . THR A 1 78 ? 10.596 9.556 -12.224 1.00 88.00 78 THR A N 1
ATOM 625 C CA . THR A 1 78 ? 9.256 10.131 -12.388 1.00 88.00 78 THR A CA 1
ATOM 626 C C . THR A 1 78 ? 8.463 10.127 -11.081 1.00 88.00 78 THR A C 1
ATOM 628 O O . THR A 1 78 ? 7.816 11.124 -10.796 1.00 88.00 78 THR A O 1
ATOM 631 N N . LEU A 1 79 ? 8.540 9.074 -10.255 1.00 85.88 79 LEU A N 1
ATOM 632 C CA . LEU A 1 79 ? 7.877 9.063 -8.939 1.00 85.88 79 LEU A CA 1
ATOM 633 C C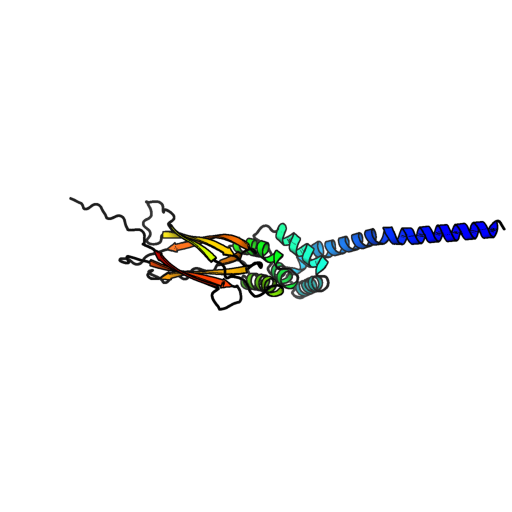 . LEU A 1 79 ? 8.374 10.179 -8.015 1.00 85.88 79 LEU A C 1
ATOM 635 O O . LEU A 1 79 ? 7.578 10.772 -7.296 1.00 85.88 79 LEU A O 1
ATOM 639 N N . MET A 1 80 ? 9.684 10.435 -8.008 1.00 81.06 80 MET A N 1
ATOM 640 C CA . MET A 1 80 ? 10.298 11.427 -7.118 1.00 81.06 80 MET A CA 1
ATOM 641 C C . MET A 1 80 ? 9.958 12.865 -7.518 1.00 81.06 80 MET A C 1
ATOM 643 O O . MET A 1 80 ? 9.898 13.736 -6.656 1.00 81.06 80 MET A O 1
ATOM 647 N N . ASN A 1 81 ? 9.745 13.094 -8.816 1.00 79.00 81 ASN A N 1
ATOM 648 C CA . ASN A 1 81 ? 9.495 14.414 -9.393 1.00 79.00 81 ASN A CA 1
ATOM 649 C C . ASN A 1 81 ? 8.014 14.671 -9.704 1.00 79.00 81 ASN A C 1
ATOM 651 O O . ASN A 1 81 ? 7.677 15.747 -10.190 1.00 79.00 81 ASN A O 1
ATOM 655 N N . ALA A 1 82 ? 7.136 13.688 -9.494 1.00 64.44 82 ALA A N 1
ATOM 656 C CA . ALA A 1 82 ? 5.717 13.853 -9.755 1.00 64.44 82 ALA A CA 1
ATOM 657 C C . ALA A 1 82 ? 5.108 14.804 -8.720 1.00 64.44 82 ALA A C 1
ATOM 659 O O . ALA A 1 82 ? 5.042 14.489 -7.532 1.00 64.44 82 ALA A O 1
ATOM 660 N N . GLU A 1 83 ? 4.596 15.939 -9.190 1.00 61.97 83 GLU A N 1
ATOM 661 C CA . GLU A 1 83 ? 3.521 16.630 -8.487 1.00 61.97 83 GLU A CA 1
ATOM 662 C C . GLU A 1 83 ? 2.343 15.645 -8.403 1.00 61.97 83 GLU A C 1
ATOM 664 O O . GLU A 1 83 ? 2.002 14.973 -9.382 1.00 61.97 83 GLU A O 1
ATOM 669 N N . THR A 1 84 ? 1.780 15.477 -7.207 1.00 54.81 84 THR A N 1
ATOM 670 C CA . THR A 1 84 ? 0.898 14.364 -6.796 1.00 54.81 84 THR A CA 1
ATOM 671 C C . THR A 1 84 ? -0.328 14.129 -7.688 1.00 54.81 84 THR A C 1
ATOM 673 O O . THR A 1 84 ? -0.942 13.059 -7.632 1.00 54.81 84 THR A O 1
ATOM 676 N N . GLU A 1 85 ? -0.670 15.088 -8.545 1.00 53.72 85 GLU A N 1
ATOM 677 C CA . GLU A 1 85 ? -1.909 15.119 -9.317 1.00 53.72 85 GLU A CA 1
ATOM 678 C C . GLU A 1 85 ? -1.877 14.331 -10.638 1.00 53.72 85 GLU A C 1
ATOM 680 O O . GLU A 1 85 ? -2.944 13.987 -11.133 1.00 53.72 85 GLU A O 1
ATOM 685 N N . ASN A 1 86 ? -0.715 13.963 -11.204 1.00 61.38 86 ASN A N 1
ATOM 686 C CA . ASN A 1 86 ? -0.670 13.474 -12.600 1.00 61.38 86 ASN A CA 1
ATOM 687 C C . ASN A 1 86 ? 0.201 12.231 -12.873 1.00 61.38 86 ASN A C 1
ATOM 689 O O . ASN A 1 86 ? 0.677 12.032 -13.996 1.00 61.38 86 ASN A O 1
ATOM 693 N N . LEU A 1 87 ? 0.411 11.346 -11.889 1.00 77.44 87 LEU A N 1
ATOM 694 C CA . LEU A 1 87 ? 1.105 10.083 -12.171 1.00 77.44 87 LEU A CA 1
ATOM 695 C C . LEU A 1 87 ? 0.202 9.112 -12.951 1.00 77.44 87 LEU A C 1
ATOM 697 O O . LEU A 1 87 ? -0.794 8.600 -12.443 1.00 77.44 87 LEU A O 1
ATOM 701 N N . ASN A 1 88 ? 0.596 8.813 -14.187 1.00 83.88 88 ASN A N 1
ATOM 702 C CA . ASN A 1 88 ? -0.104 7.877 -15.060 1.00 83.88 88 ASN A CA 1
ATOM 703 C C . ASN A 1 88 ? -0.100 6.433 -14.480 1.00 83.88 88 ASN A C 1
ATOM 705 O O . ASN A 1 88 ? 0.945 5.895 -14.108 1.00 83.88 88 ASN A O 1
ATOM 709 N N . TRP A 1 89 ? -1.259 5.758 -14.462 1.00 88.31 89 TRP A N 1
ATOM 710 C CA . TRP A 1 89 ? -1.405 4.400 -13.907 1.00 88.31 89 TRP A CA 1
ATOM 711 C C . TRP A 1 89 ? -0.568 3.325 -14.631 1.00 88.31 89 TRP A C 1
ATOM 713 O O . TRP A 1 89 ? -0.190 2.328 -14.014 1.00 88.31 89 TRP A O 1
ATOM 723 N N . GLN A 1 90 ? -0.236 3.498 -15.916 1.00 91.12 90 GLN A N 1
ATOM 724 C CA . GLN A 1 90 ? 0.690 2.631 -16.653 1.00 91.12 90 GLN A CA 1
ATOM 725 C C . GLN A 1 90 ? 2.111 2.672 -16.068 1.00 91.12 90 GLN A C 1
ATOM 727 O O . GLN A 1 90 ? 2.786 1.642 -16.062 1.00 91.12 90 GLN A O 1
ATOM 732 N N . ILE A 1 91 ? 2.557 3.822 -15.544 1.00 92.56 91 ILE A N 1
ATOM 733 C CA . ILE A 1 91 ? 3.853 3.947 -14.852 1.00 92.56 91 ILE A CA 1
ATOM 734 C C . ILE A 1 91 ? 3.834 3.088 -13.588 1.00 92.56 91 ILE A C 1
ATOM 736 O O . ILE A 1 91 ? 4.720 2.257 -13.389 1.00 92.56 91 ILE A O 1
ATOM 740 N N . VAL A 1 92 ? 2.775 3.218 -12.784 1.00 93.50 92 VAL A N 1
ATOM 741 C CA . VAL A 1 92 ? 2.570 2.426 -11.560 1.00 93.50 92 VAL A CA 1
ATOM 742 C C . VAL A 1 92 ? 2.533 0.934 -11.871 1.00 93.50 92 VAL A C 1
ATOM 744 O O . VAL A 1 92 ? 3.193 0.141 -11.201 1.00 93.50 92 VAL A O 1
ATOM 747 N N . MET A 1 93 ? 1.815 0.546 -12.926 1.00 94.44 93 MET A N 1
ATOM 748 C CA . MET A 1 93 ? 1.771 -0.834 -13.395 1.00 94.44 93 MET A CA 1
ATOM 749 C C . MET A 1 93 ? 3.173 -1.355 -13.740 1.00 94.44 93 MET A C 1
ATOM 751 O O . MET A 1 93 ? 3.541 -2.430 -13.268 1.00 94.44 93 MET A O 1
ATOM 755 N N . LEU A 1 94 ? 3.960 -0.615 -14.531 1.00 96.31 94 LEU A N 1
ATOM 756 C CA . LEU A 1 94 ? 5.317 -1.014 -14.921 1.00 96.31 94 LEU A CA 1
ATOM 757 C C . LEU A 1 94 ? 6.259 -1.121 -13.721 1.00 96.31 94 LEU A C 1
ATOM 759 O O . LEU A 1 94 ? 7.003 -2.097 -13.633 1.00 96.31 94 LEU A O 1
ATOM 763 N N . ILE A 1 95 ? 6.186 -0.190 -12.766 1.00 95.81 95 ILE A N 1
ATOM 764 C CA . ILE A 1 95 ? 6.932 -0.299 -11.505 1.00 95.81 95 ILE A C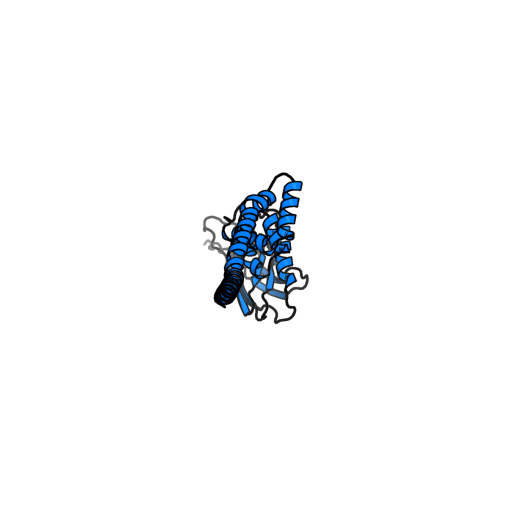A 1
ATOM 765 C C . ILE A 1 95 ? 6.504 -1.565 -10.767 1.00 95.81 95 ILE A C 1
ATOM 767 O O . ILE A 1 95 ? 7.359 -2.344 -10.370 1.00 95.81 95 ILE A O 1
ATOM 771 N N . GLY A 1 96 ? 5.202 -1.845 -10.679 1.00 95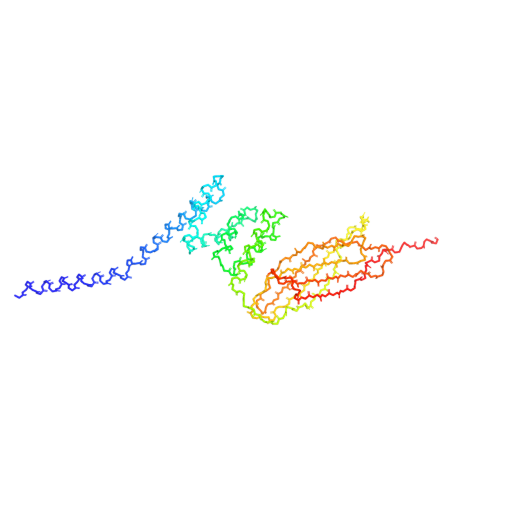.75 96 GLY A N 1
ATOM 772 C CA . GLY A 1 96 ? 4.689 -3.087 -10.104 1.00 95.75 96 GLY A CA 1
ATOM 773 C C . GLY A 1 96 ? 5.238 -4.355 -10.766 1.00 95.75 96 GLY A C 1
ATOM 774 O O . GLY A 1 96 ? 5.369 -5.392 -10.114 1.00 95.75 96 GLY A O 1
ATOM 775 N N . MET A 1 97 ? 5.564 -4.289 -12.061 1.00 95.06 97 MET A N 1
ATOM 776 C CA . MET A 1 97 ? 6.122 -5.417 -12.804 1.00 95.06 97 MET A CA 1
ATOM 777 C C . MET A 1 97 ? 7.630 -5.591 -12.643 1.00 95.06 97 MET A C 1
ATOM 779 O O . MET A 1 97 ? 8.104 -6.727 -12.609 1.00 95.06 97 MET A O 1
ATOM 783 N N . LEU A 1 98 ? 8.360 -4.480 -12.612 1.00 95.44 98 LEU A N 1
ATOM 784 C CA . LEU A 1 98 ? 9.815 -4.442 -12.760 1.00 95.44 98 LEU A CA 1
ATOM 785 C C . LEU A 1 98 ? 10.544 -4.164 -11.445 1.00 95.44 98 LEU A C 1
ATOM 787 O O . LEU A 1 98 ? 11.705 -4.533 -11.300 1.00 95.44 98 LEU A O 1
ATOM 791 N N . GLY A 1 99 ? 9.869 -3.498 -10.515 1.00 95.38 99 GLY A N 1
ATOM 792 C CA . GLY A 1 99 ? 10.439 -2.956 -9.296 1.00 95.38 99 GLY A CA 1
ATOM 793 C C . GLY A 1 99 ? 10.668 -3.973 -8.186 1.00 95.38 99 GLY A C 1
ATOM 794 O O . GLY A 1 99 ? 10.556 -5.195 -8.348 1.00 95.38 99 GLY A O 1
ATOM 795 N N . GLU A 1 100 ? 10.978 -3.409 -7.026 1.00 94.00 100 GLU A N 1
ATOM 796 C CA . GLU A 1 100 ? 11.308 -4.100 -5.787 1.00 94.00 100 GLU A CA 1
ATOM 797 C C . GLU A 1 100 ? 10.417 -3.606 -4.631 1.00 94.00 100 GLU A C 1
ATOM 799 O O . GLU A 1 100 ? 9.806 -2.540 -4.724 1.00 94.00 100 GLU A O 1
ATOM 804 N N . PRO A 1 101 ? 10.330 -4.334 -3.502 1.00 92.62 101 PRO A N 1
ATOM 805 C CA . PRO A 1 101 ? 9.485 -3.947 -2.369 1.00 92.62 101 PRO A CA 1
ATOM 806 C C . PRO A 1 101 ? 9.764 -2.544 -1.812 1.00 92.62 101 PRO A C 1
ATOM 808 O O . PRO A 1 101 ? 8.879 -1.923 -1.229 1.00 92.62 101 PRO A O 1
ATOM 811 N N . THR A 1 102 ? 10.979 -2.022 -2.001 1.00 93.06 102 THR A N 1
ATOM 812 C CA . THR A 1 102 ? 11.359 -0.653 -1.621 1.00 93.06 102 THR A CA 1
ATOM 813 C C . THR A 1 102 ? 10.602 0.424 -2.398 1.00 93.06 102 THR A C 1
ATOM 815 O O . THR A 1 102 ? 10.574 1.568 -1.959 1.00 93.06 102 THR A O 1
ATOM 818 N N . ASP A 1 103 ? 9.964 0.068 -3.516 1.00 94.62 103 ASP A N 1
ATOM 819 C CA . ASP A 1 103 ? 9.130 0.971 -4.311 1.00 94.62 103 ASP A CA 1
ATOM 820 C C . ASP A 1 103 ? 7.698 1.104 -3.738 1.00 94.62 103 ASP A C 1
ATOM 822 O O . ASP A 1 103 ? 6.957 2.001 -4.133 1.00 94.62 103 ASP A O 1
ATOM 826 N N . ILE A 1 104 ? 7.291 0.265 -2.771 1.00 95.31 104 ILE A N 1
ATOM 827 C CA . ILE A 1 104 ? 5.940 0.314 -2.174 1.00 95.31 104 ILE A CA 1
ATOM 828 C C . ILE A 1 104 ? 5.708 1.589 -1.350 1.00 95.31 104 ILE A C 1
ATOM 830 O O . ILE A 1 104 ? 4.688 2.236 -1.579 1.00 95.31 104 ILE A O 1
ATOM 834 N N . PRO A 1 105 ? 6.584 1.998 -0.406 1.00 93.81 105 PRO A N 1
ATOM 835 C CA . PRO A 1 105 ? 6.347 3.202 0.390 1.00 93.81 105 PRO A CA 1
ATOM 836 C C . PRO A 1 105 ? 6.115 4.489 -0.424 1.00 93.81 105 PRO A C 1
ATOM 838 O O . PRO A 1 105 ? 5.143 5.183 -0.114 1.00 93.81 105 PRO A O 1
ATOM 841 N N . PRO A 1 106 ? 6.919 4.830 -1.458 1.00 92.38 106 PRO A N 1
ATOM 842 C CA . PRO A 1 106 ? 6.653 6.021 -2.264 1.00 92.38 106 PRO A CA 1
ATOM 843 C C . PRO A 1 106 ? 5.356 5.902 -3.076 1.00 92.38 106 PRO A C 1
ATOM 845 O O . PRO A 1 106 ? 4.583 6.857 -3.107 1.00 92.38 106 PRO A O 1
ATOM 848 N N . LEU A 1 107 ? 5.051 4.729 -3.651 1.00 93.19 107 LEU A N 1
ATOM 849 C CA . LEU A 1 107 ? 3.777 4.500 -4.349 1.00 93.19 107 LEU A CA 1
ATOM 850 C C . LEU A 1 107 ? 2.571 4.660 -3.416 1.00 93.19 107 LEU A C 1
ATOM 852 O O . LEU A 1 107 ? 1.590 5.308 -3.774 1.00 93.19 107 LEU A O 1
ATOM 856 N N . LEU A 1 108 ? 2.657 4.106 -2.205 1.00 93.06 108 LEU A N 1
ATOM 857 C CA . LEU A 1 108 ? 1.611 4.204 -1.193 1.00 93.06 108 LEU A CA 1
ATOM 858 C C . LEU A 1 108 ? 1.414 5.646 -0.718 1.00 93.06 108 LEU A C 1
ATOM 860 O O . LEU A 1 108 ? 0.289 6.041 -0.418 1.00 93.06 108 LEU A O 1
ATOM 864 N N . LYS A 1 109 ? 2.493 6.432 -0.628 1.00 91.06 109 LYS A N 1
ATOM 865 C CA . LYS A 1 109 ? 2.407 7.856 -0.295 1.00 91.06 109 LYS A CA 1
ATOM 866 C C . LYS A 1 109 ? 1.582 8.601 -1.347 1.00 91.06 109 LYS A C 1
ATOM 868 O O . LYS A 1 109 ? 0.548 9.153 -0.986 1.00 91.06 109 LYS A O 1
ATOM 873 N N . ILE A 1 110 ? 1.978 8.508 -2.618 1.00 89.56 110 ILE A N 1
ATOM 874 C CA . ILE A 1 110 ? 1.290 9.175 -3.735 1.00 89.56 110 ILE A CA 1
ATOM 875 C C . ILE A 1 110 ? -0.175 8.726 -3.807 1.00 89.56 110 ILE A C 1
ATOM 877 O O . ILE A 1 110 ? -1.075 9.554 -3.868 1.00 89.56 110 ILE A O 1
ATOM 881 N N . TRP A 1 111 ? -0.435 7.417 -3.719 1.00 89.44 111 TRP A N 1
ATOM 882 C CA . TRP A 1 111 ? -1.795 6.877 -3.808 1.00 89.44 111 TRP A CA 1
ATOM 883 C C . TRP A 1 111 ? -2.732 7.391 -2.704 1.00 89.44 111 TRP A C 1
ATOM 885 O O . TRP A 1 111 ? -3.918 7.577 -2.955 1.00 89.44 111 TRP A O 1
ATOM 895 N N . ARG A 1 112 ? -2.223 7.634 -1.486 1.00 86.62 112 ARG A N 1
ATOM 896 C CA . ARG A 1 112 ? -3.027 8.168 -0.368 1.00 86.62 112 ARG A CA 1
ATOM 897 C C . ARG A 1 112 ? -3.286 9.668 -0.467 1.00 86.62 112 ARG A C 1
ATOM 899 O O . ARG A 1 112 ? -4.258 10.133 0.117 1.00 86.62 112 ARG A O 1
ATOM 906 N N . GLU A 1 113 ? -2.403 10.400 -1.135 1.00 86.25 113 GLU A N 1
ATOM 907 C CA . GLU A 1 113 ? -2.527 11.846 -1.347 1.00 86.25 113 GLU A CA 1
ATOM 908 C C . GLU A 1 113 ? -3.501 12.167 -2.496 1.00 86.25 113 GLU A C 1
ATOM 910 O O . GLU A 1 113 ? -3.995 13.287 -2.591 1.00 86.25 113 GLU A O 1
ATOM 915 N N . GLN A 1 114 ? -3.842 11.178 -3.330 1.00 80.06 114 GLN A N 1
ATOM 916 C CA . GLN A 1 114 ? -4.846 11.315 -4.384 1.00 80.06 114 GLN A CA 1
ATOM 917 C C . GLN A 1 114 ? -6.271 11.196 -3.825 1.00 80.06 114 GLN A C 1
ATOM 919 O O . GLN A 1 114 ? -6.623 10.207 -3.183 1.00 80.06 114 GLN A O 1
ATOM 924 N N . GLN A 1 115 ? -7.106 12.198 -4.111 1.00 65.31 115 GLN A N 1
ATOM 925 C CA . GLN A 1 115 ? -8.504 12.244 -3.669 1.00 65.31 115 GLN A CA 1
ATOM 926 C C . GLN A 1 115 ? -9.385 11.217 -4.404 1.00 65.31 115 GLN A C 1
ATOM 928 O O . GLN A 1 115 ? -10.244 10.596 -3.782 1.00 65.31 115 GLN A O 1
ATOM 933 N N . ASP A 1 116 ? -9.127 10.995 -5.698 1.00 69.00 116 ASP A N 1
ATOM 934 C CA . ASP A 1 116 ? -9.744 9.938 -6.508 1.00 69.00 116 ASP A CA 1
ATOM 935 C C . ASP A 1 116 ? -8.719 9.350 -7.499 1.00 69.00 116 ASP A C 1
ATOM 937 O O . ASP A 1 116 ? -8.595 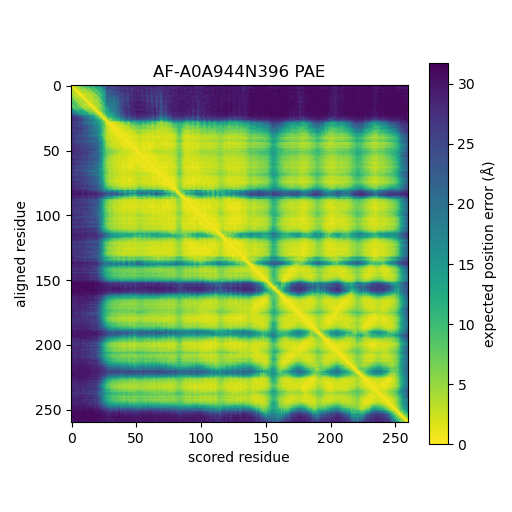9.801 -8.643 1.00 69.00 116 ASP A O 1
ATOM 941 N N . PRO A 1 117 ? -7.896 8.382 -7.058 1.00 68.44 117 PRO A N 1
ATOM 942 C CA . PRO A 1 117 ? -6.874 7.795 -7.909 1.00 68.44 117 PRO A CA 1
ATOM 943 C C . PRO A 1 117 ? -7.522 7.012 -9.057 1.00 68.44 117 PRO A C 1
ATOM 945 O O . PRO A 1 117 ? -8.095 5.932 -8.853 1.00 68.44 117 PRO A O 1
ATOM 948 N N . GLN A 1 118 ? -7.357 7.503 -10.293 1.00 75.88 118 GLN A N 1
ATOM 949 C CA . GLN A 1 118 ? -7.765 6.756 -11.482 1.00 75.88 118 GLN A CA 1
ATOM 950 C C . GLN A 1 118 ? -7.191 5.339 -11.436 1.00 75.88 118 GLN A C 1
ATOM 952 O O . GLN A 1 118 ? -5.992 5.122 -11.239 1.00 75.88 118 GLN A O 1
ATOM 957 N N . ARG A 1 119 ? -8.071 4.356 -11.658 1.00 84.56 119 ARG A N 1
ATOM 958 C CA . ARG A 1 119 ? -7.733 2.928 -11.621 1.00 84.56 119 ARG A CA 1
ATOM 959 C C . ARG A 1 119 ? -7.044 2.509 -10.320 1.00 84.56 119 ARG A C 1
ATOM 961 O O . ARG A 1 119 ? -6.075 1.758 -10.356 1.00 84.56 119 ARG A O 1
ATOM 968 N N . SER A 1 120 ? -7.583 2.916 -9.173 1.00 86.50 120 SER A N 1
ATOM 969 C CA . SER A 1 120 ? -7.143 2.507 -7.826 1.00 86.50 120 SER A CA 1
ATOM 970 C C . SER A 1 120 ? -6.800 1.004 -7.684 1.00 86.50 120 SER A C 1
ATOM 972 O O . SER A 1 120 ? -5.821 0.632 -7.037 1.00 86.50 120 SER A O 1
ATOM 974 N N . ALA A 1 121 ? -7.521 0.117 -8.384 1.00 91.75 121 ALA A N 1
ATOM 975 C CA . ALA A 1 121 ? -7.210 -1.316 -8.437 1.00 91.75 121 ALA A CA 1
ATOM 976 C C . ALA A 1 121 ? -5.822 -1.642 -9.036 1.00 91.75 121 ALA A C 1
ATOM 978 O O . ALA A 1 121 ? -5.164 -2.576 -8.580 1.00 91.75 121 ALA A O 1
ATOM 979 N N . VAL A 1 122 ? -5.352 -0.876 -10.028 1.00 93.06 122 VAL A N 1
ATOM 980 C CA . VAL A 1 122 ? -4.007 -1.014 -10.615 1.00 93.06 122 VAL A CA 1
ATOM 981 C C . VAL A 1 122 ? -2.935 -0.641 -9.597 1.00 93.06 122 VAL A C 1
ATOM 983 O O . VAL A 1 122 ? -1.939 -1.351 -9.488 1.00 93.06 122 VAL A O 1
ATOM 986 N N . TRP A 1 123 ? -3.150 0.424 -8.822 1.00 93.75 123 TRP A N 1
ATOM 987 C CA . TRP A 1 123 ? -2.229 0.842 -7.764 1.00 93.75 123 TRP A CA 1
ATOM 988 C C . TRP A 1 123 ? -2.068 -0.242 -6.708 1.00 93.75 123 TRP A C 1
ATOM 990 O O . TRP A 1 123 ? -0.952 -0.687 -6.425 1.00 93.75 123 TRP A O 1
ATOM 1000 N N . LEU A 1 124 ? -3.197 -0.720 -6.178 1.00 94.69 124 LEU A N 1
ATOM 1001 C CA . LEU A 1 124 ? -3.202 -1.797 -5.201 1.00 94.69 124 LEU A CA 1
ATOM 1002 C C . LEU A 1 124 ? -2.560 -3.068 -5.771 1.00 94.69 124 LEU A C 1
ATOM 1004 O O . LEU A 1 124 ? -1.709 -3.658 -5.111 1.00 94.69 124 LEU A O 1
ATOM 1008 N N . GLY A 1 125 ? -2.914 -3.462 -6.999 1.00 95.75 125 GLY A N 1
ATOM 1009 C CA . GLY A 1 125 ? -2.359 -4.642 -7.664 1.00 95.75 125 GLY A CA 1
ATOM 1010 C C . GLY A 1 125 ? -0.848 -4.552 -7.903 1.00 95.75 125 GLY A C 1
ATOM 1011 O O . GLY A 1 125 ? -0.129 -5.527 -7.683 1.00 95.75 125 GLY A O 1
ATOM 1012 N N . ALA A 1 126 ? -0.340 -3.378 -8.289 1.00 95.69 126 ALA A N 1
ATOM 1013 C CA . ALA A 1 126 ? 1.089 -3.134 -8.466 1.00 95.69 126 ALA A CA 1
ATOM 1014 C C . ALA A 1 126 ? 1.853 -3.278 -7.141 1.00 95.69 126 ALA A C 1
ATOM 1016 O O . ALA A 1 126 ? 2.816 -4.041 -7.067 1.00 95.69 126 ALA A O 1
ATOM 1017 N N . MET A 1 127 ? 1.392 -2.615 -6.075 1.00 96.56 127 MET A N 1
ATOM 1018 C CA . MET A 1 127 ? 2.023 -2.720 -4.753 1.00 96.56 127 MET A CA 1
ATOM 1019 C C . MET A 1 127 ? 1.900 -4.126 -4.158 1.00 96.56 127 MET A C 1
ATOM 1021 O O . MET A 1 127 ? 2.848 -4.618 -3.552 1.00 96.56 127 MET A O 1
ATOM 1025 N N . GLN A 1 128 ? 0.771 -4.809 -4.370 1.00 96.38 128 GLN A N 1
ATOM 1026 C CA . GLN A 1 128 ? 0.598 -6.215 -4.001 1.00 96.38 128 GLN A CA 1
ATOM 1027 C C . GLN A 1 128 ? 1.625 -7.105 -4.692 1.00 96.38 128 GLN A C 1
A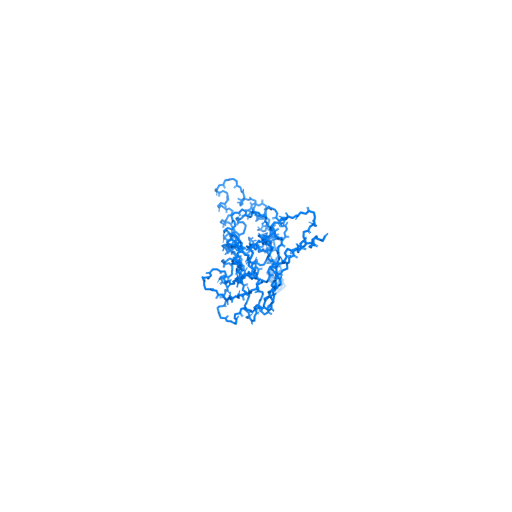TOM 1029 O O . GLN A 1 128 ? 2.255 -7.931 -4.035 1.00 96.38 128 GLN A O 1
ATOM 1034 N N . ARG A 1 129 ? 1.826 -6.932 -6.001 1.00 95.88 129 ARG A N 1
ATOM 1035 C CA . ARG A 1 129 ? 2.818 -7.709 -6.748 1.00 95.88 129 ARG A CA 1
ATOM 1036 C C . ARG A 1 129 ? 4.227 -7.483 -6.204 1.00 95.88 129 ARG A C 1
ATOM 1038 O O . ARG A 1 129 ? 4.928 -8.461 -5.954 1.00 95.88 129 ARG A O 1
ATOM 1045 N N . LEU A 1 130 ? 4.616 -6.227 -5.979 1.00 96.00 130 LEU A N 1
ATOM 1046 C CA . LEU A 1 130 ? 5.909 -5.881 -5.375 1.00 96.00 130 LEU A CA 1
ATOM 1047 C C . LEU A 1 130 ? 6.078 -6.521 -3.999 1.00 96.00 130 LEU A C 1
ATOM 1049 O O . LEU A 1 130 ? 7.138 -7.064 -3.696 1.00 96.00 130 LEU A O 1
ATOM 1053 N N . TYR A 1 131 ? 5.023 -6.483 -3.185 1.00 95.62 131 TYR A N 1
ATOM 1054 C CA . TYR A 1 131 ? 5.034 -7.036 -1.839 1.00 95.62 131 TYR A CA 1
ATOM 1055 C C . TYR A 1 131 ? 5.252 -8.547 -1.865 1.00 95.62 131 TYR A C 1
ATOM 1057 O O . TYR A 1 131 ? 6.178 -9.053 -1.232 1.00 95.62 131 TYR A O 1
ATOM 1065 N N . TRP A 1 132 ? 4.434 -9.265 -2.636 1.00 94.12 132 TRP A N 1
ATOM 1066 C CA . TRP A 1 132 ? 4.456 -10.725 -2.678 1.00 94.12 132 TRP A CA 1
ATOM 1067 C C . TRP A 1 132 ? 5.684 -11.298 -3.386 1.00 94.12 132 TRP A C 1
ATOM 1069 O O . TRP A 1 132 ? 6.106 -12.394 -3.023 1.00 94.12 132 TRP A O 1
ATOM 1079 N N . LYS A 1 133 ? 6.299 -10.557 -4.320 1.00 90.69 133 LYS A N 1
ATOM 1080 C CA . LYS A 1 133 ? 7.508 -10.978 -5.051 1.00 90.69 133 LYS 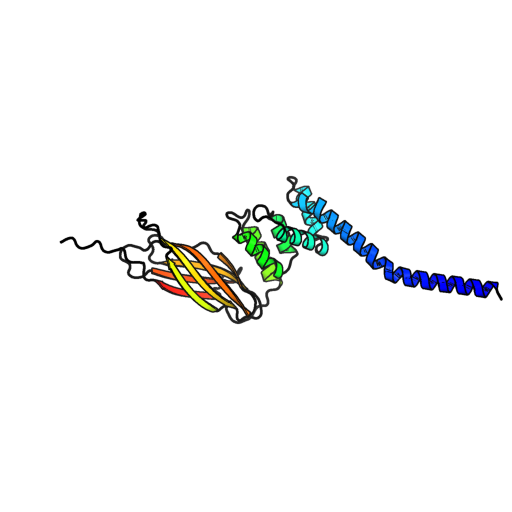A CA 1
ATOM 1081 C C . LYS A 1 133 ? 8.630 -11.446 -4.116 1.00 90.69 133 LYS A C 1
ATOM 1083 O O . LYS A 1 133 ? 9.256 -12.459 -4.398 1.00 90.69 133 LYS A O 1
ATOM 1088 N N . ASN A 1 134 ? 8.839 -10.747 -2.997 1.00 83.00 134 ASN A N 1
ATOM 1089 C CA . ASN A 1 134 ? 9.926 -11.028 -2.047 1.00 83.00 134 ASN A CA 1
ATOM 1090 C C . ASN A 1 134 ? 9.421 -11.236 -0.607 1.00 83.00 134 ASN A C 1
ATOM 1092 O O . ASN A 1 134 ? 10.164 -11.047 0.362 1.00 83.00 134 ASN A O 1
ATOM 1096 N N . ARG A 1 135 ? 8.143 -11.591 -0.432 1.00 88.88 135 ARG A N 1
ATOM 1097 C CA . ARG A 1 135 ? 7.553 -11.774 0.897 1.00 88.88 135 ARG A CA 1
ATOM 1098 C C . ARG A 1 135 ? 8.105 -13.032 1.570 1.00 88.88 135 ARG A C 1
ATOM 1100 O O . ARG A 1 135 ? 7.734 -14.154 1.238 1.00 88.88 135 ARG A O 1
ATOM 1107 N N . ILE A 1 136 ? 8.929 -12.839 2.595 1.00 84.44 136 ILE A N 1
ATOM 1108 C CA . ILE A 1 136 ? 9.422 -13.920 3.460 1.00 84.44 136 ILE A CA 1
ATOM 1109 C C . ILE A 1 136 ? 8.310 -14.313 4.425 1.00 84.44 136 ILE A C 1
ATOM 1111 O O . ILE A 1 136 ? 8.028 -13.543 5.327 1.00 84.44 136 ILE A O 1
ATOM 1115 N N . SER A 1 137 ? 7.666 -15.469 4.257 1.00 75.62 137 SER A N 1
ATOM 1116 C CA . SER A 1 137 ? 6.629 -15.931 5.195 1.00 75.62 137 SER A CA 1
ATOM 1117 C C . SER A 1 137 ? 7.212 -16.313 6.561 1.00 75.62 137 SER A C 1
ATOM 1119 O O . SER A 1 137 ? 8.327 -16.817 6.654 1.00 75.62 137 SER A O 1
ATOM 1121 N N . GLY A 1 138 ? 6.420 -16.117 7.616 1.00 69.06 138 GLY A N 1
ATOM 1122 C CA . GLY A 1 138 ? 6.832 -16.373 8.998 1.00 69.06 138 GLY A CA 1
ATOM 1123 C C . GLY A 1 138 ? 7.284 -15.103 9.719 1.00 69.06 138 GLY A C 1
ATOM 1124 O O . GLY A 1 138 ? 7.720 -14.132 9.106 1.00 69.06 138 GLY A O 1
ATOM 1125 N N . GLY A 1 139 ? 7.098 -15.083 11.036 1.00 76.50 139 GLY A N 1
ATOM 1126 C CA . GLY A 1 139 ? 7.342 -13.916 11.879 1.00 76.50 139 GLY A CA 1
ATOM 1127 C C . GLY A 1 139 ? 6.223 -13.703 12.891 1.00 76.50 139 GLY A C 1
ATOM 1128 O O . GLY A 1 139 ? 5.118 -14.222 12.734 1.00 76.50 139 GLY A O 1
ATOM 1129 N N . ALA A 1 140 ? 6.527 -12.954 13.946 1.00 85.06 140 ALA A N 1
ATOM 1130 C CA . ALA A 1 140 ? 5.526 -12.568 14.927 1.00 85.06 140 ALA A CA 1
ATOM 1131 C C . ALA A 1 140 ? 4.494 -11.621 14.289 1.00 85.06 140 ALA A C 1
ATOM 1133 O O . ALA A 1 140 ? 4.845 -10.758 13.484 1.00 85.06 140 ALA A O 1
ATOM 1134 N N . ALA A 1 141 ? 3.222 -11.809 14.644 1.00 88.38 141 ALA A N 1
ATOM 1135 C CA . ALA A 1 141 ? 2.133 -10.954 14.188 1.00 88.38 141 ALA A CA 1
ATOM 1136 C C . ALA A 1 141 ? 2.349 -9.496 14.644 1.00 88.38 141 ALA A C 1
ATOM 1138 O O . ALA A 1 141 ? 2.965 -9.274 15.697 1.00 88.38 141 ALA A O 1
ATOM 1139 N N . PRO A 1 142 ? 1.850 -8.506 13.881 1.00 93.88 142 PRO A N 1
ATOM 1140 C CA . PRO A 1 142 ? 1.885 -7.119 14.316 1.00 93.88 142 PRO A CA 1
ATOM 1141 C C . PRO A 1 142 ? 1.106 -6.944 15.624 1.00 93.88 142 PRO A C 1
ATOM 1143 O O . PRO A 1 142 ? 0.104 -7.620 15.861 1.00 93.88 142 PRO A O 1
ATOM 1146 N N . LYS A 1 143 ? 1.574 -6.032 16.476 1.00 95.38 143 LYS A N 1
ATOM 1147 C CA . LYS A 1 143 ? 0.983 -5.749 17.787 1.00 95.38 143 LYS A CA 1
ATOM 1148 C C . LYS A 1 143 ? 0.370 -4.359 17.788 1.00 95.38 143 LYS A C 1
ATOM 1150 O O . LYS A 1 143 ? 1.063 -3.383 17.521 1.00 95.38 143 LYS A O 1
ATOM 1155 N N . LEU A 1 144 ? -0.917 -4.272 18.106 1.00 96.19 144 LEU A N 1
ATOM 1156 C CA . LEU A 1 144 ? -1.594 -3.005 18.367 1.00 96.19 144 LEU A CA 1
ATOM 1157 C C . LEU A 1 144 ? -1.213 -2.531 19.777 1.00 96.19 144 LEU A C 1
ATOM 1159 O O . LEU A 1 144 ? -1.504 -3.223 20.749 1.00 96.19 144 LEU A O 1
ATOM 1163 N N . THR A 1 145 ? -0.529 -1.393 19.885 1.00 94.88 145 THR A N 1
ATOM 1164 C CA . THR A 1 145 ? -0.056 -0.843 21.171 1.00 94.88 145 THR A CA 1
ATOM 1165 C C . THR A 1 145 ? -0.897 0.315 21.680 1.00 94.88 145 THR A C 1
ATOM 1167 O O . THR A 1 145 ? -0.900 0.587 22.876 1.00 94.88 145 THR A O 1
ATOM 1170 N N . SER A 1 146 ? -1.626 0.984 20.791 1.00 94.31 146 SER A N 1
ATOM 1171 C CA . SER A 1 146 ? -2.603 2.004 21.152 1.00 94.31 146 SER A CA 1
ATOM 1172 C C . SER A 1 146 ? -3.742 2.004 20.144 1.00 94.31 146 SER A C 1
ATOM 1174 O O . SER A 1 146 ? -3.501 1.842 18.945 1.00 94.31 146 SER A O 1
ATOM 1176 N N . LEU A 1 147 ? -4.959 2.208 20.633 1.00 94.12 147 LEU A N 1
ATOM 1177 C CA . LEU A 1 147 ? -6.153 2.461 19.840 1.00 94.12 147 LEU A CA 1
ATOM 1178 C C . LEU A 1 147 ? -7.056 3.390 20.646 1.00 94.12 147 LEU A C 1
ATOM 1180 O O . LEU A 1 147 ? -7.535 3.013 21.714 1.00 94.12 147 LEU A O 1
ATOM 1184 N N . THR A 1 148 ? -7.269 4.598 20.143 1.00 90.25 148 THR A N 1
ATOM 1185 C CA . THR A 1 148 ? -8.087 5.620 20.797 1.00 90.25 148 THR A CA 1
ATOM 1186 C C . THR A 1 148 ? -9.042 6.253 19.798 1.00 90.25 148 THR A C 1
ATOM 1188 O O . THR A 1 148 ? -8.735 6.373 18.612 1.00 90.25 148 THR A O 1
ATOM 1191 N N . LEU A 1 149 ? -10.214 6.659 20.282 1.00 87.00 149 LEU A N 1
ATOM 1192 C CA . LEU A 1 149 ? -11.166 7.458 19.523 1.00 87.00 149 LEU A CA 1
ATOM 1193 C C . LEU A 1 149 ? -11.213 8.856 20.131 1.00 87.00 149 LEU A C 1
ATOM 1195 O O . LEU A 1 149 ? -11.553 9.005 21.303 1.00 87.00 149 LEU A O 1
ATOM 1199 N N . ASN A 1 150 ? -10.910 9.862 19.319 1.00 86.62 150 ASN A N 1
ATOM 1200 C CA . ASN A 1 150 ? -11.014 11.263 19.702 1.00 86.62 150 ASN A CA 1
ATOM 1201 C C . ASN A 1 150 ? -12.120 11.931 18.886 1.00 86.62 150 ASN A C 1
ATOM 1203 O O . ASN A 1 150 ? -12.203 11.727 17.675 1.00 86.62 150 ASN A O 1
ATOM 1207 N N . TYR A 1 151 ? -12.934 12.761 19.528 1.00 81.12 151 TYR A N 1
ATOM 1208 C CA . TYR A 1 151 ? -13.922 13.591 18.845 1.00 81.12 151 TYR A CA 1
ATOM 1209 C C . TYR A 1 151 ? -13.292 14.945 18.528 1.00 81.12 151 TYR A C 1
ATOM 1211 O O . TYR A 1 151 ? -12.665 15.554 19.392 1.00 81.12 151 TYR A O 1
ATOM 1219 N N . LEU A 1 152 ? -13.432 15.402 17.288 1.00 77.25 152 LEU A N 1
ATOM 1220 C CA . LEU A 1 152 ? -13.041 16.752 16.904 1.00 77.25 152 LEU A CA 1
ATOM 1221 C C . LEU A 1 152 ? -14.167 17.692 17.332 1.00 77.25 152 LEU A C 1
ATOM 1223 O O . LEU A 1 152 ? -15.324 17.482 16.959 1.00 77.25 152 LEU A O 1
ATOM 1227 N N . GLU A 1 153 ? -13.836 18.693 18.145 1.00 63.19 153 GLU A N 1
ATOM 1228 C CA . GLU A 1 153 ? -14.795 19.706 18.585 1.00 63.19 153 GLU A CA 1
ATOM 1229 C C . GLU A 1 153 ? -15.441 20.370 17.360 1.00 63.19 153 GLU A C 1
ATOM 1231 O O . GLU A 1 153 ? -14.752 20.833 16.448 1.00 63.19 153 GLU A O 1
ATOM 1236 N N . LYS A 1 154 ? -16.778 20.366 17.315 1.00 57.97 154 LYS A N 1
ATOM 1237 C CA . LYS A 1 154 ? -17.540 21.193 16.376 1.00 57.97 154 LYS A CA 1
ATOM 1238 C C . LYS A 1 154 ? -17.745 22.572 16.991 1.00 57.97 154 LYS A C 1
ATOM 1240 O O . LYS A 1 154 ? -17.874 22.700 18.206 1.00 57.97 154 LYS A O 1
ATOM 1245 N N . ASP A 1 155 ? -17.805 23.571 16.118 1.00 48.22 155 ASP A N 1
ATOM 1246 C CA . ASP A 1 155 ? -18.257 24.920 16.441 1.00 48.22 155 ASP A CA 1
ATOM 1247 C C . ASP A 1 155 ? -19.596 24.822 17.208 1.00 48.22 155 ASP A C 1
ATOM 1249 O O . ASP A 1 155 ? -20.532 24.198 16.691 1.00 48.22 155 ASP A O 1
ATOM 1253 N N . PRO A 1 156 ? -19.711 25.358 18.439 1.00 50.31 156 PRO A N 1
ATOM 1254 C CA . PRO A 1 156 ? -20.901 25.201 19.284 1.00 50.31 156 PRO A CA 1
ATOM 1255 C C . PRO A 1 156 ? -22.196 25.740 18.654 1.00 50.31 156 PRO A C 1
ATOM 1257 O O . PRO A 1 156 ? -23.278 25.485 19.173 1.00 50.31 156 PRO A O 1
ATOM 1260 N N . ALA A 1 157 ? -22.103 26.460 17.533 1.00 45.34 157 ALA A N 1
ATOM 1261 C CA . ALA A 1 157 ? -23.236 26.964 16.766 1.00 45.34 157 ALA A CA 1
ATOM 1262 C C . ALA A 1 157 ? -23.924 25.919 15.858 1.00 45.34 157 ALA A C 1
ATOM 1264 O O . ALA A 1 157 ? -24.991 26.211 15.319 1.00 45.34 157 ALA A O 1
ATOM 1265 N N . VAL A 1 158 ? -23.347 24.724 15.660 1.00 47.97 158 VAL A N 1
ATOM 1266 C CA . VAL A 1 158 ? -23.888 23.705 14.740 1.00 47.97 158 VAL A CA 1
ATOM 1267 C C . VAL A 1 158 ? -24.193 22.404 15.488 1.00 47.97 158 VAL A C 1
ATOM 1269 O O . VAL A 1 158 ? -23.385 21.471 15.514 1.00 47.97 158 VAL A O 1
ATOM 1272 N N . GLU A 1 159 ? -25.393 22.316 16.070 1.00 51.09 159 GLU A N 1
ATOM 1273 C CA . GLU A 1 159 ? -25.952 21.051 16.562 1.00 51.09 159 GLU A CA 1
ATOM 1274 C C . GLU A 1 159 ? -26.210 20.117 15.376 1.00 51.09 159 GLU A C 1
ATOM 1276 O O . GLU A 1 159 ? -27.214 20.199 14.676 1.00 51.09 159 GLU A O 1
ATOM 1281 N N . THR A 1 160 ? -25.261 19.228 15.118 1.00 56.19 160 THR A N 1
ATOM 1282 C CA . THR A 1 160 ? -25.405 18.150 14.138 1.00 56.19 160 THR A CA 1
ATOM 1283 C C . THR A 1 160 ? -25.215 16.827 14.861 1.00 56.19 160 THR A C 1
ATOM 1285 O O . THR A 1 160 ? -24.314 16.697 15.690 1.00 56.19 160 THR A O 1
ATOM 1288 N N . GLU A 1 161 ? -26.083 15.857 14.569 1.00 64.25 161 GLU A N 1
ATOM 1289 C CA . GLU A 1 161 ? -26.044 14.518 15.179 1.00 64.25 161 GLU A CA 1
ATOM 1290 C C . GLU A 1 161 ? -24.742 13.773 14.846 1.00 64.25 161 GLU A C 1
ATOM 1292 O O . GLU A 1 161 ? -24.221 13.019 15.666 1.00 64.25 161 GLU A O 1
ATOM 1297 N N . GLU A 1 162 ? -24.165 14.049 13.674 1.00 72.81 162 GLU A N 1
ATOM 1298 C CA . GLU A 1 162 ? -22.869 13.525 13.256 1.00 72.81 162 GLU A CA 1
ATOM 1299 C C . GLU A 1 162 ? -21.717 14.329 13.861 1.00 72.81 162 GLU A C 1
ATOM 1301 O O . GLU A 1 162 ? -21.658 15.555 13.755 1.00 72.81 162 GLU A O 1
ATOM 1306 N N . LYS A 1 163 ? -20.737 13.641 14.440 1.00 74.81 163 LYS A N 1
ATOM 1307 C CA . LYS A 1 163 ? -19.505 14.222 14.974 1.00 74.81 163 LYS A CA 1
ATOM 1308 C C . LYS A 1 163 ? -18.323 13.767 14.133 1.00 74.81 163 LYS A C 1
ATOM 1310 O O . LYS A 1 163 ? -18.222 12.602 13.768 1.00 74.81 163 LYS A O 1
ATOM 1315 N N . ASN A 1 164 ? -17.404 14.685 13.857 1.00 82.50 164 ASN A N 1
ATOM 1316 C CA . ASN A 1 164 ? -16.122 14.311 13.278 1.00 82.50 164 ASN A CA 1
ATOM 1317 C C . ASN A 1 164 ? -15.326 13.556 14.344 1.00 82.50 164 ASN A C 1
ATOM 1319 O O . ASN A 1 164 ? -15.124 14.064 15.448 1.00 82.50 164 ASN A O 1
ATOM 1323 N N . ALA A 1 165 ? -14.873 12.354 14.022 1.00 84.94 165 ALA A N 1
ATOM 1324 C CA . ALA A 1 165 ? -14.092 11.527 14.919 1.00 84.94 165 ALA A CA 1
ATOM 1325 C C . ALA A 1 165 ? -12.794 11.070 14.250 1.00 84.94 165 ALA A C 1
ATOM 1327 O O . ALA A 1 165 ? -12.669 10.981 13.026 1.00 84.94 165 ALA A O 1
ATOM 1328 N N . VAL A 1 166 ? -11.800 10.793 15.084 1.00 90.25 166 VAL A N 1
ATOM 1329 C CA . VAL A 1 166 ? -10.486 10.321 14.668 1.00 90.25 166 VAL A CA 1
ATOM 1330 C C . VAL A 1 166 ? -10.149 9.079 15.468 1.00 90.25 166 VAL A C 1
ATOM 1332 O O . VAL A 1 166 ? -9.949 9.149 16.681 1.00 90.25 166 VAL A O 1
ATOM 1335 N N . ILE A 1 167 ? -10.044 7.947 14.777 1.00 92.00 167 ILE A N 1
ATOM 1336 C CA . ILE A 1 167 ? -9.471 6.726 15.339 1.00 92.00 167 ILE A CA 1
ATOM 1337 C C . ILE A 1 167 ? -7.956 6.839 15.193 1.00 92.00 167 ILE A C 1
ATOM 1339 O O . ILE A 1 167 ? -7.437 6.751 14.079 1.00 92.00 167 ILE A O 1
ATOM 1343 N N . GLN A 1 168 ? -7.245 7.048 16.295 1.00 94.62 168 GLN A N 1
ATOM 1344 C CA . GLN A 1 168 ? -5.784 7.046 16.321 1.00 94.62 168 GLN A CA 1
ATOM 1345 C C . GLN A 1 168 ? -5.294 5.672 16.759 1.00 94.62 168 GLN A C 1
ATOM 1347 O O . GLN A 1 168 ? -5.800 5.100 17.725 1.00 94.62 168 GLN A O 1
ATOM 1352 N N . PHE A 1 169 ? -4.299 5.128 16.065 1.00 95.69 169 PHE A N 1
ATOM 1353 C CA . PHE A 1 169 ? -3.724 3.842 16.430 1.00 95.69 169 PHE A CA 1
ATOM 1354 C C . PHE A 1 169 ? -2.208 3.814 16.270 1.00 95.69 169 PHE A C 1
ATOM 1356 O O . PHE A 1 169 ? -1.631 4.472 15.400 1.00 95.69 169 PHE A O 1
ATOM 1363 N N . LYS A 1 170 ? -1.565 3.005 17.116 1.00 97.25 170 LYS A N 1
ATOM 1364 C CA . LYS A 1 170 ? -0.135 2.694 17.047 1.00 97.25 170 LYS A CA 1
ATOM 1365 C C . LYS A 1 170 ? 0.050 1.196 16.913 1.00 97.25 170 LYS A C 1
ATOM 1367 O O . LYS A 1 170 ? -0.589 0.418 17.624 1.00 97.25 170 LYS A O 1
ATOM 1372 N N . MET A 1 171 ? 0.909 0.796 15.986 1.00 96.88 171 MET A N 1
ATOM 1373 C CA . MET A 1 171 ? 1.150 -0.609 15.687 1.00 96.88 171 MET A CA 1
ATOM 1374 C C . MET A 1 171 ? 2.633 -0.880 15.487 1.00 96.88 171 MET A C 1
ATOM 1376 O O . MET A 1 171 ? 3.292 -0.184 14.716 1.00 96.88 171 MET A O 1
ATOM 1380 N N . ASP A 1 172 ? 3.118 -1.934 16.135 1.00 96.50 172 ASP A N 1
ATOM 1381 C CA . ASP A 1 172 ? 4.491 -2.414 16.032 1.00 96.50 172 ASP A CA 1
ATOM 1382 C C . ASP A 1 172 ? 4.554 -3.678 15.170 1.00 96.50 172 ASP A C 1
ATOM 1384 O O . ASP A 1 172 ? 3.696 -4.562 15.263 1.00 96.50 172 ASP A O 1
ATOM 1388 N N . ASN A 1 173 ? 5.610 -3.804 14.371 1.00 95.25 173 ASN A N 1
ATOM 1389 C CA . ASN A 1 173 ? 5.946 -5.028 13.659 1.00 95.25 173 ASN A CA 1
ATOM 1390 C C . ASN A 1 173 ? 7.197 -5.668 14.251 1.00 95.25 173 ASN A C 1
ATOM 1392 O O . ASN A 1 173 ? 8.312 -5.280 13.904 1.00 95.25 173 ASN A O 1
ATOM 1396 N N . PRO A 1 174 ? 7.033 -6.690 15.103 1.00 93.06 174 PRO A N 1
ATOM 1397 C CA . PRO A 1 174 ? 8.163 -7.427 15.652 1.00 93.06 174 PRO A CA 1
ATOM 1398 C C . PRO A 1 174 ? 8.869 -8.321 14.617 1.00 93.06 174 PRO A C 1
ATOM 1400 O O . PRO A 1 174 ? 9.927 -8.876 14.918 1.00 93.06 174 PRO A O 1
ATOM 1403 N N . ALA A 1 175 ? 8.308 -8.519 13.417 1.00 92.25 175 ALA A N 1
ATOM 1404 C CA . ALA A 1 175 ? 8.926 -9.354 12.396 1.00 92.25 175 ALA A CA 1
ATOM 1405 C C . ALA A 1 175 ? 10.112 -8.654 11.715 1.00 92.25 175 ALA A C 1
ATOM 1407 O O . ALA A 1 175 ? 10.148 -7.438 11.539 1.00 92.25 175 ALA A O 1
ATOM 1408 N N . ARG A 1 176 ? 11.074 -9.462 11.253 1.00 90.25 176 ARG A N 1
ATOM 1409 C CA . ARG A 1 176 ? 12.255 -8.999 10.499 1.00 90.25 176 ARG A CA 1
ATOM 1410 C C . ARG A 1 176 ? 11.951 -8.639 9.043 1.00 90.25 176 ARG A C 1
ATOM 1412 O O . ARG A 1 176 ? 12.830 -8.154 8.341 1.00 90.25 176 ARG A O 1
ATOM 1419 N N . SER A 1 177 ? 10.728 -8.888 8.586 1.00 91.50 177 SER A N 1
ATOM 1420 C CA . SER A 1 177 ? 10.242 -8.504 7.264 1.00 91.50 177 SER A CA 1
ATOM 1421 C C . SER A 1 177 ? 9.179 -7.415 7.396 1.00 91.50 177 SER A C 1
ATOM 1423 O O . SER A 1 177 ? 8.373 -7.475 8.331 1.00 91.50 177 SER A O 1
ATOM 1425 N N . PRO A 1 178 ? 9.125 -6.449 6.468 1.00 93.56 178 PRO A N 1
ATOM 1426 C CA . PRO A 1 178 ? 8.044 -5.478 6.449 1.00 93.56 178 PRO A CA 1
ATOM 1427 C C . PRO A 1 178 ? 6.710 -6.149 6.104 1.00 93.56 178 PRO A C 1
ATOM 1429 O O . PRO A 1 178 ? 6.679 -7.216 5.483 1.00 93.56 178 PRO A O 1
ATOM 1432 N N . LEU A 1 179 ? 5.611 -5.507 6.491 1.00 94.25 179 LEU A N 1
ATOM 1433 C CA . LEU A 1 179 ? 4.254 -5.949 6.197 1.00 94.25 179 LEU A CA 1
ATOM 1434 C C . LEU A 1 179 ? 3.507 -4.862 5.430 1.00 94.25 179 LEU A C 1
ATOM 1436 O O . LEU A 1 179 ? 3.472 -3.704 5.848 1.00 94.25 179 LEU A O 1
ATOM 1440 N N . PHE A 1 180 ? 2.864 -5.253 4.333 1.00 95.62 180 PHE A N 1
ATOM 1441 C CA . PHE A 1 180 ? 1.861 -4.419 3.689 1.00 95.62 180 PHE A CA 1
ATOM 1442 C C . PHE A 1 180 ? 0.497 -4.799 4.257 1.00 95.62 180 PHE A C 1
ATOM 1444 O O . PHE A 1 180 ? 0.038 -5.931 4.072 1.00 95.62 180 PHE A O 1
ATOM 1451 N N . ILE A 1 181 ? -0.123 -3.874 4.990 1.00 95.56 181 ILE A N 1
ATOM 1452 C CA . ILE A 1 181 ? -1.355 -4.138 5.734 1.00 95.56 181 ILE A CA 1
ATOM 1453 C C . ILE A 1 181 ? -2.528 -3.309 5.219 1.00 95.56 181 ILE A C 1
ATOM 1455 O O . ILE A 1 181 ? -2.369 -2.173 4.768 1.00 95.56 181 ILE A O 1
ATOM 1459 N N . ARG A 1 182 ? -3.717 -3.896 5.325 1.00 96.12 182 ARG A N 1
ATOM 1460 C CA . ARG A 1 182 ? -5.011 -3.231 5.182 1.00 96.12 182 ARG A CA 1
ATOM 1461 C C . ARG A 1 182 ? -5.637 -3.129 6.565 1.00 96.12 182 ARG A C 1
ATOM 1463 O O . ARG A 1 182 ? -5.697 -4.130 7.273 1.00 96.12 182 ARG A O 1
ATOM 1470 N N . VAL A 1 183 ? -6.123 -1.952 6.919 1.00 95.44 183 VAL A N 1
ATOM 1471 C CA . VAL A 1 183 ? -6.818 -1.671 8.174 1.00 95.44 183 VAL A CA 1
ATOM 1472 C C . VAL A 1 183 ? -8.254 -1.280 7.854 1.00 95.44 183 VAL A C 1
ATOM 1474 O O . VAL A 1 183 ? -8.479 -0.480 6.945 1.00 95.44 183 VAL A O 1
ATOM 1477 N N . SER A 1 184 ? -9.204 -1.840 8.597 1.00 93.75 184 SER A N 1
ATOM 1478 C CA . SER A 1 184 ? -10.610 -1.436 8.583 1.00 93.75 184 SER A CA 1
ATOM 1479 C C . SER A 1 184 ? -11.101 -1.250 10.013 1.00 93.75 184 SER A C 1
ATOM 1481 O O . SER A 1 184 ? -10.576 -1.856 10.952 1.00 93.75 184 SER A O 1
ATOM 1483 N N . ALA A 1 185 ? -12.107 -0.405 10.155 1.00 92.88 185 ALA A N 1
ATOM 1484 C CA . ALA A 1 185 ? -12.790 -0.132 11.400 1.00 92.88 185 ALA A CA 1
ATOM 1485 C C . ALA A 1 185 ? -14.295 -0.149 11.131 1.00 92.88 185 ALA A C 1
ATOM 1487 O O . ALA A 1 185 ? -14.747 0.320 10.085 1.00 92.88 185 ALA A O 1
ATOM 1488 N N . HIS A 1 186 ? -15.050 -0.715 12.063 1.00 91.06 186 HIS A N 1
ATOM 1489 C CA . HIS A 1 186 ? -16.496 -0.818 11.951 1.00 91.06 186 HIS A CA 1
ATOM 1490 C C . HIS A 1 186 ? -17.155 -0.450 13.273 1.00 91.06 186 HIS A C 1
ATOM 1492 O O . HIS A 1 186 ? -16.817 -1.023 14.316 1.00 91.06 186 HIS A O 1
ATOM 1498 N N . PHE A 1 187 ? -18.085 0.500 13.220 1.00 87.94 187 PHE A N 1
ATOM 1499 C CA . PHE A 1 187 ? -18.889 0.874 14.373 1.00 87.94 187 PHE A CA 1
ATOM 1500 C C . PHE A 1 187 ? -20.194 0.080 14.403 1.00 87.94 187 PHE A C 1
ATOM 1502 O O . PHE A 1 187 ? -20.907 -0.039 13.409 1.00 87.94 187 PHE A O 1
ATOM 1509 N N . TRP A 1 188 ? -20.514 -0.438 15.582 1.00 86.25 188 TRP A N 1
ATOM 1510 C CA . TRP A 1 188 ? -21.766 -1.112 15.899 1.00 86.25 188 TRP A CA 1
ATOM 1511 C C . TRP A 1 188 ? -22.585 -0.265 16.867 1.00 86.25 188 TRP A C 1
ATOM 1513 O O . TRP A 1 188 ? -22.018 0.440 17.697 1.00 86.25 188 TRP A O 1
ATOM 1523 N N . LYS A 1 189 ? -23.913 -0.434 16.852 1.00 79.50 189 LYS A N 1
ATOM 1524 C CA . LYS A 1 189 ? -24.862 0.369 17.653 1.00 79.50 189 LYS A CA 1
ATOM 1525 C C . LYS A 1 189 ? -24.875 1.858 17.257 1.00 79.50 189 LYS A C 1
ATOM 1527 O O . LYS A 1 189 ? -25.141 2.733 18.074 1.00 79.50 189 LYS A O 1
ATOM 1532 N N . THR A 1 190 ? -24.610 2.128 15.985 1.00 75.06 190 THR A N 1
ATOM 1533 C CA . THR A 1 190 ? -24.772 3.423 15.311 1.00 75.06 190 THR A CA 1
ATOM 1534 C C . THR A 1 190 ? -26.024 3.380 14.413 1.00 75.06 190 THR A C 1
ATOM 1536 O O . THR A 1 190 ? -26.432 2.278 14.028 1.00 75.06 190 THR A O 1
ATOM 1539 N N . PRO A 1 191 ? -26.676 4.521 14.090 1.00 65.12 191 PRO A N 1
ATOM 1540 C CA . PRO A 1 191 ? -27.932 4.539 13.322 1.00 65.12 191 PRO A CA 1
ATOM 1541 C C . PRO A 1 191 ? -27.814 3.830 11.972 1.00 65.12 191 PRO A C 1
ATOM 1543 O O . PRO A 1 191 ? -28.753 3.192 11.502 1.00 65.12 191 PRO A O 1
ATOM 1546 N N . ILE A 1 192 ? -26.618 3.892 11.389 1.00 65.25 192 ILE A N 1
ATOM 1547 C CA . ILE A 1 192 ? -26.186 3.087 10.257 1.00 65.25 192 ILE A CA 1
ATOM 1548 C C . ILE A 1 192 ? -24.941 2.341 10.725 1.00 65.25 192 ILE A C 1
ATOM 1550 O O . ILE A 1 192 ? -24.025 2.970 11.253 1.00 65.25 192 ILE A O 1
ATOM 1554 N N . GLN A 1 193 ? -24.903 1.017 10.559 1.00 65.44 193 GLN A N 1
ATOM 1555 C CA . GLN A 1 193 ? -23.670 0.247 10.746 1.00 65.44 193 GLN A CA 1
ATOM 1556 C C . GLN A 1 193 ? -22.631 0.773 9.752 1.00 65.44 193 GLN A C 1
ATOM 1558 O O . GLN A 1 193 ? -22.742 0.543 8.548 1.00 65.44 193 GLN A O 1
ATOM 1563 N N . GLU A 1 194 ? -21.664 1.536 10.251 1.00 69.12 194 GLU A N 1
ATOM 1564 C CA . GLU A 1 194 ? -20.740 2.285 9.409 1.00 69.12 194 GLU A CA 1
ATOM 1565 C C . GLU A 1 194 ? -19.462 1.464 9.221 1.00 69.12 194 GLU A C 1
ATOM 1567 O O . GLU A 1 194 ? -18.649 1.302 10.136 1.00 69.12 194 GLU A O 1
ATOM 1572 N N . GLU A 1 195 ? -19.303 0.875 8.033 1.00 78.00 195 GLU A N 1
ATOM 1573 C CA . GLU A 1 195 ? -18.038 0.274 7.616 1.00 78.00 195 GLU A CA 1
ATOM 1574 C C . GLU A 1 195 ? -17.146 1.350 7.004 1.00 78.00 195 GLU A C 1
ATOM 1576 O O . GLU A 1 195 ? -17.434 1.894 5.936 1.00 78.00 195 GLU A O 1
ATOM 1581 N N . LEU A 1 196 ? -16.042 1.654 7.689 1.00 83.94 196 LEU A N 1
ATOM 1582 C CA . LEU A 1 196 ? -15.117 2.666 7.209 1.00 83.94 196 LEU A CA 1
ATOM 1583 C C . LEU A 1 196 ? -14.342 2.145 5.996 1.00 83.94 196 LEU A C 1
ATOM 1585 O O . LEU A 1 196 ? -13.892 0.992 5.994 1.00 83.94 196 LEU A O 1
ATOM 1589 N N . PRO A 1 197 ? -14.095 2.994 4.981 1.00 85.88 197 PRO A N 1
ATOM 1590 C CA . PRO A 1 197 ? -13.253 2.618 3.861 1.00 85.88 197 PRO A CA 1
ATOM 1591 C C . PRO A 1 197 ? -11.889 2.135 4.349 1.00 85.88 197 PRO A C 1
ATOM 1593 O O . PRO A 1 197 ? -11.169 2.843 5.059 1.00 85.88 197 PRO A O 1
ATOM 1596 N N . SER A 1 198 ? -11.514 0.929 3.927 1.00 90.56 198 SER A N 1
ATOM 1597 C CA . SER A 1 198 ? -10.225 0.347 4.285 1.00 90.56 198 SER A CA 1
ATOM 1598 C C . SER A 1 198 ? -9.063 1.255 3.875 1.00 90.56 198 SER A C 1
ATOM 1600 O O . SER A 1 198 ? -9.014 1.762 2.751 1.00 90.56 198 SER A O 1
ATOM 1602 N N . LYS A 1 199 ? -8.082 1.405 4.767 1.00 93.25 199 LYS A N 1
ATOM 1603 C CA . LYS A 1 199 ? -6.845 2.153 4.510 1.00 93.25 199 LYS A CA 1
ATOM 1604 C C . LYS A 1 199 ? -5.640 1.219 4.509 1.00 93.25 199 LYS A C 1
ATOM 1606 O O . LYS A 1 199 ? -5.638 0.178 5.164 1.00 93.25 199 LYS A O 1
ATOM 1611 N N . TYR A 1 200 ? -4.612 1.587 3.753 1.00 95.25 200 TYR A N 1
ATOM 1612 C CA . TYR A 1 200 ? -3.435 0.754 3.518 1.00 95.25 200 TYR A CA 1
ATOM 1613 C C . TYR A 1 200 ? -2.189 1.385 4.132 1.00 95.25 200 TYR A C 1
ATOM 1615 O O . TYR A 1 200 ? -1.983 2.598 4.035 1.00 95.25 200 TYR A O 1
ATOM 1623 N N . PHE A 1 201 ? -1.350 0.556 4.751 1.00 95.81 201 PHE A N 1
ATOM 1624 C CA . PHE A 1 201 ? -0.152 1.003 5.455 1.00 95.81 201 PHE A CA 1
ATOM 1625 C C . PHE A 1 201 ? 1.031 0.085 5.171 1.00 95.81 201 PHE A C 1
ATOM 1627 O O . PHE A 1 201 ? 0.895 -1.137 5.101 1.00 95.81 201 PHE A O 1
ATOM 1634 N N . TRP A 1 202 ? 2.207 0.693 5.041 1.00 96.06 202 TRP A N 1
ATOM 1635 C CA . TRP A 1 202 ? 3.474 -0.017 5.047 1.00 96.06 202 TRP A CA 1
ATOM 1636 C C . TRP A 1 202 ? 4.025 -0.024 6.464 1.00 96.06 202 TRP A C 1
ATOM 1638 O O . TRP A 1 202 ? 4.283 1.035 7.034 1.00 96.06 202 TRP A O 1
ATOM 1648 N N . LEU A 1 203 ? 4.199 -1.213 7.023 1.00 94.94 203 LEU A N 1
ATOM 1649 C CA . LEU A 1 203 ? 4.694 -1.410 8.371 1.00 94.94 203 LEU A CA 1
ATOM 1650 C C . LEU A 1 203 ? 6.133 -1.959 8.290 1.00 94.94 203 LEU A C 1
ATOM 1652 O O . LEU A 1 203 ? 6.318 -3.121 7.912 1.00 94.94 203 LEU A O 1
ATOM 1656 N N . PRO A 1 204 ? 7.167 -1.145 8.583 1.00 94.12 204 PRO A N 1
ATOM 1657 C CA . PRO A 1 204 ? 8.563 -1.540 8.391 1.00 94.12 204 PRO A CA 1
ATOM 1658 C C . PRO A 1 204 ? 8.970 -2.756 9.234 1.00 94.12 204 PRO A C 1
ATOM 1660 O O . PRO A 1 204 ? 8.381 -3.027 10.279 1.00 94.12 204 PRO A O 1
ATOM 1663 N N . ALA A 1 205 ? 9.998 -3.485 8.796 1.00 92.88 205 ALA A N 1
ATOM 1664 C CA . ALA A 1 205 ? 10.596 -4.575 9.570 1.00 92.88 205 ALA A CA 1
ATOM 1665 C C . ALA A 1 205 ? 11.150 -4.063 10.907 1.00 92.88 205 ALA A C 1
ATOM 1667 O O . ALA A 1 205 ? 11.915 -3.100 10.913 1.00 92.88 205 ALA A O 1
ATOM 1668 N N . GLY A 1 206 ? 10.773 -4.689 12.026 1.00 93.12 206 GLY A N 1
ATOM 1669 C CA . GLY A 1 206 ? 11.171 -4.243 13.368 1.00 93.12 206 GLY A CA 1
ATOM 1670 C C . GLY A 1 206 ? 10.696 -2.829 13.725 1.00 93.12 206 GLY A C 1
ATOM 1671 O O . GLY A 1 206 ? 11.191 -2.245 14.686 1.00 93.12 206 GLY A O 1
ATOM 1672 N N . GLY A 1 207 ? 9.805 -2.249 12.916 1.00 94.25 207 GLY A N 1
ATOM 1673 C CA . GLY A 1 207 ? 9.399 -0.855 12.999 1.00 94.25 207 GLY A CA 1
ATOM 1674 C C . GLY A 1 207 ? 8.011 -0.679 13.593 1.00 94.25 207 GLY A C 1
ATOM 1675 O O . GLY A 1 207 ? 7.370 -1.627 14.044 1.00 94.25 207 GLY A O 1
ATOM 1676 N N . LYS A 1 208 ? 7.537 0.563 13.550 1.00 96.06 208 LYS A N 1
ATOM 1677 C CA . LYS A 1 208 ? 6.218 0.957 14.039 1.00 96.06 208 LYS A CA 1
ATOM 1678 C C . LYS A 1 208 ? 5.570 1.978 13.121 1.00 96.06 208 LYS A C 1
ATOM 1680 O O . LYS A 1 208 ? 6.266 2.675 12.381 1.00 96.06 208 LYS A O 1
ATOM 1685 N N . ILE A 1 209 ? 4.253 2.082 13.209 1.00 96.00 209 ILE A N 1
ATOM 1686 C CA . ILE A 1 209 ? 3.471 3.156 12.597 1.00 96.00 209 ILE A CA 1
ATOM 1687 C C . ILE A 1 209 ? 2.566 3.806 13.636 1.00 96.00 209 ILE A C 1
ATOM 1689 O O . ILE A 1 209 ? 2.126 3.165 14.590 1.00 96.00 209 ILE A O 1
ATOM 1693 N N . GLU A 1 210 ? 2.267 5.075 13.396 1.00 96.75 210 GLU A N 1
ATOM 1694 C CA . GLU A 1 210 ? 1.228 5.841 14.071 1.00 96.75 210 GLU A CA 1
ATOM 1695 C C . GLU A 1 210 ? 0.376 6.490 12.985 1.00 96.75 210 GLU A C 1
ATOM 1697 O O . GLU A 1 210 ? 0.910 7.105 12.057 1.00 96.75 210 GLU A O 1
ATOM 1702 N N . ALA A 1 211 ? -0.930 6.259 13.038 1.00 94.19 211 ALA A N 1
ATOM 1703 C CA . ALA A 1 211 ? -1.835 6.669 11.980 1.00 94.19 211 ALA A CA 1
ATOM 1704 C C . ALA A 1 211 ? -3.236 6.953 12.511 1.00 94.19 211 ALA A C 1
ATOM 1706 O O . ALA A 1 211 ? -3.644 6.461 13.562 1.00 94.19 211 ALA A O 1
ATOM 1707 N N . ASN A 1 212 ? -3.968 7.732 11.718 1.00 92.50 212 ASN A N 1
ATOM 1708 C CA . ASN A 1 212 ? -5.298 8.212 12.038 1.00 92.50 212 ASN A CA 1
ATOM 1709 C C . ASN A 1 212 ? -6.274 7.798 10.934 1.00 92.50 212 ASN A C 1
ATOM 1711 O O . ASN A 1 212 ? -5.953 7.902 9.748 1.00 92.50 212 ASN A O 1
ATOM 1715 N N . LEU A 1 213 ? -7.473 7.374 11.324 1.00 90.31 213 LEU A N 1
ATOM 1716 C CA . LEU A 1 213 ? -8.618 7.205 10.435 1.00 90.31 213 LEU A CA 1
ATOM 1717 C C . LEU A 1 213 ? -9.638 8.280 10.803 1.00 90.31 213 LEU A C 1
ATOM 1719 O O . LEU A 1 213 ? -10.213 8.242 11.889 1.00 90.31 213 LEU A O 1
ATOM 1723 N N . GLN A 1 214 ? -9.804 9.264 9.923 1.00 87.62 214 GLN A N 1
ATOM 1724 C CA . GLN A 1 214 ? -10.862 10.261 10.059 1.00 87.62 214 GLN A CA 1
ATOM 1725 C C . GLN A 1 214 ? -12.179 9.663 9.584 1.00 87.62 214 GLN A C 1
ATOM 1727 O O . GLN A 1 214 ? -12.217 8.978 8.560 1.00 87.62 214 GLN A O 1
ATOM 1732 N N . THR A 1 215 ? -13.235 9.927 10.339 1.00 84.56 215 THR A N 1
ATOM 1733 C CA . THR A 1 215 ? -14.572 9.409 10.079 1.00 84.56 215 THR A CA 1
ATOM 1734 C C . THR A 1 215 ? -15.627 10.367 10.599 1.00 84.56 215 THR A C 1
ATOM 1736 O O . THR A 1 215 ? -15.365 11.167 11.501 1.00 84.56 215 THR A O 1
ATOM 1739 N N . LEU A 1 216 ? -16.825 10.261 10.043 1.00 80.62 216 LEU A N 1
ATOM 1740 C CA . LEU A 1 216 ? -18.019 10.744 10.714 1.00 80.62 216 LEU A CA 1
ATOM 1741 C C . LEU A 1 216 ? -18.458 9.678 11.719 1.00 80.62 216 LEU A C 1
ATOM 1743 O O . LEU A 1 216 ? -18.108 8.506 11.600 1.00 80.62 216 LEU A O 1
ATOM 1747 N N . PHE A 1 217 ? -19.109 10.112 12.785 1.00 78.06 217 PHE A N 1
ATOM 1748 C CA . PHE A 1 217 ? -19.590 9.240 13.840 1.00 78.06 217 PHE A CA 1
ATOM 1749 C C . PHE A 1 217 ? -20.939 9.745 14.323 1.00 78.06 217 PHE A C 1
ATOM 1751 O O . PHE A 1 217 ? -21.062 10.904 14.717 1.00 78.06 217 PHE A O 1
ATOM 1758 N N . SER A 1 218 ? -21.927 8.860 14.361 1.00 73.75 218 SER A N 1
ATOM 1759 C CA . SER A 1 218 ? -23.227 9.131 14.966 1.00 73.75 218 SER A CA 1
ATOM 1760 C C . SER A 1 218 ? -23.601 7.972 15.880 1.00 73.75 218 SER A C 1
ATOM 1762 O O . SER A 1 218 ? -23.589 6.816 15.461 1.00 73.75 218 SER A O 1
ATOM 1764 N N . ALA A 1 219 ? -23.897 8.266 17.144 1.00 69.88 219 ALA A N 1
ATOM 1765 C CA . ALA A 1 219 ? -24.391 7.271 18.093 1.00 69.88 219 ALA A CA 1
ATOM 1766 C C . ALA A 1 219 ? -25.921 7.200 18.016 1.00 69.88 219 ALA A C 1
ATOM 1768 O O . ALA A 1 219 ? -26.571 8.224 17.812 1.00 69.88 219 ALA A O 1
ATOM 1769 N N . VAL A 1 220 ? -26.507 6.011 18.198 1.00 68.31 220 VAL A N 1
ATOM 1770 C CA . VAL A 1 220 ? -27.971 5.900 18.323 1.00 68.31 220 VAL A CA 1
ATOM 1771 C C . VAL A 1 220 ? -28.409 6.609 19.608 1.00 68.31 220 VAL A C 1
ATOM 1773 O O . VAL A 1 220 ? -27.707 6.582 20.623 1.00 68.31 220 VAL A O 1
ATOM 1776 N N . GLU A 1 221 ? -29.567 7.267 19.580 1.00 62.56 221 GLU A N 1
ATOM 1777 C CA . GLU A 1 221 ? -30.139 7.834 20.799 1.00 62.56 221 GLU A CA 1
ATOM 1778 C C . GLU A 1 221 ? -30.399 6.716 21.824 1.00 62.56 221 GLU A C 1
ATOM 1780 O O . GLU A 1 221 ? -30.901 5.647 21.484 1.00 62.56 221 GLU A O 1
ATOM 1785 N N . HIS A 1 222 ? -30.045 6.961 23.089 1.00 66.19 222 HIS A N 1
ATOM 1786 C CA . HIS A 1 222 ? -30.234 6.028 24.211 1.00 66.19 222 HIS A CA 1
ATOM 1787 C C . HIS A 1 222 ? -29.323 4.782 24.248 1.00 66.19 222 HIS A C 1
ATOM 1789 O O . HIS A 1 222 ? -29.660 3.818 24.936 1.00 66.19 222 HIS A O 1
ATOM 1795 N N . THR A 1 223 ? -28.161 4.777 23.576 1.00 67.94 223 THR A N 1
ATOM 1796 C CA . THR A 1 223 ? -27.112 3.769 23.855 1.00 67.94 223 THR A CA 1
ATOM 1797 C C . THR A 1 223 ? -26.091 4.296 24.852 1.00 67.94 223 THR A C 1
ATOM 1799 O O . THR A 1 223 ? -25.535 5.376 24.643 1.00 67.94 223 THR A O 1
ATOM 1802 N N . ASP A 1 224 ? -25.754 3.485 25.849 1.00 73.44 224 ASP A N 1
ATOM 1803 C CA . ASP A 1 224 ? -24.677 3.793 26.795 1.00 73.44 224 ASP A CA 1
ATOM 1804 C C . ASP A 1 224 ? -23.281 3.455 26.236 1.00 73.44 224 ASP A C 1
ATOM 1806 O O . ASP A 1 224 ? -22.263 3.937 26.741 1.00 73.44 224 ASP A O 1
ATOM 1810 N N . ASP A 1 225 ? -23.216 2.636 25.180 1.00 81.44 225 ASP A N 1
ATOM 1811 C CA . ASP A 1 225 ? -21.979 2.167 24.568 1.00 81.44 225 ASP A CA 1
ATOM 1812 C C . ASP A 1 225 ? -22.093 1.969 23.047 1.00 81.44 225 ASP A C 1
ATOM 1814 O O . ASP A 1 225 ? -23.050 1.402 22.521 1.00 81.44 225 ASP A O 1
ATOM 1818 N N . VAL A 1 226 ? -21.038 2.367 22.343 1.00 83.38 226 VAL A N 1
ATOM 1819 C CA . VAL A 1 226 ? -20.808 2.065 20.930 1.00 83.38 226 VAL A CA 1
ATOM 1820 C C . VAL A 1 226 ? -19.614 1.130 20.826 1.00 83.38 226 VAL A C 1
ATOM 1822 O O . VAL A 1 226 ? -18.565 1.370 21.421 1.00 83.38 226 VAL A O 1
ATOM 1825 N N . ARG A 1 227 ? -19.753 0.041 20.071 1.00 88.44 227 ARG A N 1
ATOM 1826 C CA . ARG A 1 227 ? -18.669 -0.930 19.883 1.00 88.44 227 ARG A CA 1
ATOM 1827 C C . ARG A 1 227 ? -17.900 -0.593 18.608 1.00 88.44 227 ARG A C 1
ATOM 1829 O O . ARG A 1 227 ? -18.501 -0.499 17.543 1.00 88.44 227 ARG A O 1
ATOM 1836 N N . LEU A 1 228 ? -16.578 -0.489 18.701 1.00 90.50 228 LEU A N 1
ATOM 1837 C CA . LEU A 1 228 ? -15.674 -0.397 17.553 1.00 90.50 228 LEU A CA 1
ATOM 1838 C C . LEU A 1 228 ? -14.926 -1.720 17.376 1.00 90.50 228 LEU A C 1
ATOM 1840 O O . LEU A 1 228 ? -14.191 -2.149 18.268 1.00 90.50 228 LEU A O 1
ATOM 1844 N N . ASP A 1 229 ? -15.074 -2.328 16.201 1.00 93.69 229 ASP A N 1
ATOM 1845 C CA . ASP A 1 229 ? -14.244 -3.442 15.748 1.00 93.69 229 ASP A CA 1
ATOM 1846 C C . ASP A 1 229 ? -13.130 -2.917 14.843 1.00 93.69 229 ASP A C 1
ATOM 1848 O O . ASP A 1 229 ? -13.382 -2.438 13.737 1.00 93.69 229 ASP A O 1
ATOM 1852 N N . PHE A 1 230 ? -11.887 -3.037 15.298 1.00 94.75 230 PHE A N 1
ATOM 1853 C CA . PHE A 1 230 ? -10.689 -2.677 14.551 1.00 94.75 230 PHE A CA 1
ATOM 1854 C C . PHE A 1 230 ? -10.009 -3.938 14.019 1.00 94.75 230 PHE A C 1
ATOM 1856 O O . PHE A 1 230 ? -9.645 -4.835 14.786 1.00 94.75 230 PHE A O 1
ATOM 1863 N N . ARG A 1 231 ? -9.819 -4.018 12.701 1.00 95.81 231 ARG A N 1
ATOM 1864 C CA . ARG A 1 231 ? -9.317 -5.218 12.024 1.00 95.81 231 ARG A CA 1
ATOM 1865 C C . ARG A 1 231 ? -8.147 -4.898 11.114 1.00 95.81 231 ARG A C 1
ATOM 1867 O O . ARG A 1 231 ? -8.134 -3.886 10.412 1.00 95.81 231 ARG A O 1
ATOM 1874 N N . VAL A 1 232 ? -7.179 -5.807 11.094 1.00 96.44 232 VAL A N 1
ATOM 1875 C CA . VAL A 1 232 ? -5.978 -5.697 10.268 1.00 96.44 232 VAL A CA 1
ATOM 1876 C C . VAL A 1 232 ? -5.765 -6.977 9.482 1.00 96.44 232 VAL A C 1
ATOM 1878 O O . VAL A 1 232 ? -5.768 -8.076 10.034 1.00 96.44 232 VAL A O 1
ATOM 1881 N N . TRP A 1 233 ? -5.510 -6.823 8.188 1.00 95.75 233 TRP A N 1
ATOM 1882 C CA . TRP A 1 233 ? -5.167 -7.903 7.273 1.00 95.75 233 TRP A CA 1
ATOM 1883 C C . TRP A 1 233 ? -3.807 -7.658 6.651 1.00 95.75 233 TRP A C 1
ATOM 1885 O O . TRP A 1 233 ? -3.405 -6.522 6.406 1.00 95.75 233 TRP A O 1
ATOM 1895 N N . GLU A 1 234 ? -3.141 -8.748 6.302 1.00 94.88 234 GLU A N 1
ATOM 1896 C CA . GLU A 1 234 ? -2.074 -8.711 5.317 1.00 94.88 234 GLU A CA 1
ATOM 1897 C C . GLU A 1 234 ? -2.696 -8.532 3.930 1.00 94.88 234 GLU A C 1
ATOM 1899 O O . GLU A 1 234 ? -3.622 -9.260 3.560 1.00 94.88 234 GLU A O 1
ATOM 1904 N N . VAL A 1 235 ? -2.212 -7.568 3.149 1.00 94.88 235 VAL A N 1
ATOM 1905 C CA . VAL A 1 235 ? -2.796 -7.285 1.836 1.00 94.88 235 VAL A CA 1
ATOM 1906 C C . VAL A 1 235 ? -2.667 -8.515 0.925 1.00 94.88 235 VAL A C 1
ATOM 1908 O O . VAL A 1 235 ? -1.573 -9.018 0.691 1.00 94.88 235 VAL A O 1
ATOM 1911 N N . GLY A 1 236 ? -3.793 -8.981 0.374 1.00 91.12 236 GLY A N 1
ATOM 1912 C CA . GLY A 1 236 ? -3.860 -10.184 -0.467 1.00 91.12 236 GLY A CA 1
ATOM 1913 C C . GLY A 1 236 ? -4.154 -11.479 0.299 1.00 91.12 236 GLY A C 1
ATOM 1914 O O . GLY A 1 236 ? -4.230 -12.539 -0.317 1.00 91.12 236 GLY A O 1
ATOM 1915 N N . ARG A 1 237 ? -4.361 -11.419 1.623 1.00 90.94 237 ARG A N 1
ATOM 1916 C CA . ARG A 1 237 ? -4.843 -12.552 2.427 1.00 90.94 237 ARG A CA 1
ATOM 1917 C C . ARG A 1 237 ? -6.228 -12.289 3.004 1.00 90.94 237 ARG A C 1
ATOM 1919 O O . ARG A 1 237 ? -6.537 -11.185 3.437 1.00 90.94 237 ARG A O 1
ATOM 1926 N N . ALA A 1 238 ? -7.039 -13.345 3.062 1.00 89.50 238 ALA A N 1
ATOM 1927 C CA . ALA A 1 238 ? -8.360 -13.302 3.688 1.00 89.50 238 ALA A CA 1
ATOM 1928 C C . ALA A 1 238 ? -8.289 -13.361 5.224 1.00 89.50 238 ALA A C 1
ATOM 1930 O O . ALA A 1 238 ? -9.124 -12.776 5.906 1.00 89.50 238 ALA A O 1
ATOM 1931 N N . LYS A 1 239 ? -7.283 -14.056 5.774 1.00 91.62 239 L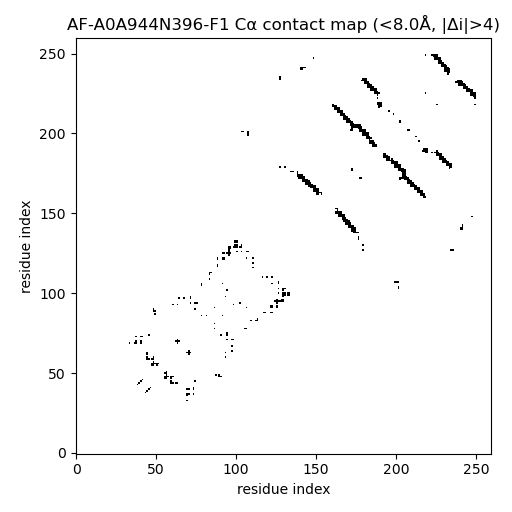YS A N 1
ATOM 1932 C CA . LYS A 1 239 ? -7.128 -14.232 7.221 1.00 91.62 239 LYS A CA 1
ATOM 1933 C C . LYS A 1 239 ? -6.667 -12.934 7.888 1.00 91.62 239 LYS A C 1
ATOM 1935 O O . LYS A 1 239 ? -5.687 -12.327 7.458 1.00 91.62 239 LYS A O 1
ATOM 1940 N N . GLU A 1 240 ? -7.358 -12.559 8.959 1.00 93.31 240 GLU A N 1
ATOM 1941 C CA . GLU A 1 240 ? -7.006 -11.426 9.815 1.00 93.31 240 GLU A CA 1
ATOM 1942 C C . GLU A 1 240 ? -5.673 -11.679 10.535 1.00 93.31 240 GLU A C 1
ATOM 1944 O O . GLU A 1 240 ? -5.408 -12.779 11.030 1.00 93.31 240 GLU A O 1
ATOM 1949 N N . LEU A 1 241 ? -4.829 -10.649 10.581 1.00 93.75 241 LEU A N 1
ATOM 1950 C CA . LEU A 1 241 ? -3.626 -10.622 11.412 1.00 93.75 241 LEU A CA 1
ATOM 1951 C C . LEU A 1 241 ? -3.959 -10.231 12.852 1.00 93.75 241 LEU A C 1
ATOM 1953 O O . LEU A 1 241 ? -3.315 -10.713 13.780 1.00 93.75 241 LEU A O 1
ATOM 1957 N N . LEU A 1 242 ? -4.931 -9.332 13.017 1.00 94.81 242 LEU A N 1
ATOM 1958 C CA . LEU A 1 242 ? -5.343 -8.783 14.301 1.00 94.81 242 LEU A CA 1
ATOM 1959 C C . LEU A 1 242 ? -6.805 -8.338 14.230 1.00 94.81 242 LEU A C 1
ATOM 1961 O O . LEU A 1 242 ? -7.225 -7.734 13.242 1.00 94.81 242 LEU A O 1
ATOM 1965 N N . HIS A 1 243 ? -7.539 -8.596 15.308 1.00 95.25 243 HIS A N 1
ATOM 1966 C CA . HIS A 1 243 ? -8.876 -8.075 15.553 1.00 95.25 243 HIS A CA 1
ATOM 1967 C C . HIS A 1 243 ? -8.947 -7.609 17.007 1.00 95.25 243 HIS A C 1
ATOM 1969 O O . HIS A 1 243 ? -8.636 -8.376 17.918 1.00 95.25 243 HIS A O 1
ATOM 1975 N N . GLN A 1 244 ? -9.325 -6.349 17.206 1.00 94.19 244 GLN A N 1
ATOM 1976 C CA . GLN A 1 244 ? -9.533 -5.752 18.516 1.00 94.19 244 GLN A CA 1
ATOM 1977 C C . GLN A 1 244 ? -10.928 -5.141 18.569 1.00 94.19 244 GLN A C 1
ATOM 1979 O O . GLN A 1 244 ? -11.283 -4.328 17.720 1.00 94.19 244 GLN A O 1
ATOM 1984 N N . THR A 1 245 ? -11.679 -5.486 19.607 1.00 93.31 245 THR A N 1
ATOM 1985 C CA . THR A 1 245 ? -12.954 -4.847 19.924 1.00 93.31 245 THR A CA 1
ATOM 1986 C C . THR A 1 245 ? -12.755 -3.900 21.101 1.00 93.31 245 THR A C 1
ATOM 1988 O O . THR A 1 245 ? -12.109 -4.271 22.087 1.00 93.31 245 THR A O 1
ATOM 1991 N N . ILE A 1 246 ? -13.295 -2.685 21.004 1.00 90.12 246 ILE A N 1
ATOM 1992 C CA . ILE A 1 246 ? -13.365 -1.729 22.114 1.00 90.12 246 ILE A CA 1
ATOM 1993 C C . ILE A 1 246 ? -14.793 -1.209 22.272 1.00 90.12 246 ILE A C 1
ATOM 1995 O O . ILE A 1 246 ? -15.500 -1.016 21.284 1.00 90.12 246 ILE A O 1
ATOM 1999 N N . ASN A 1 247 ? -15.200 -0.959 23.515 1.00 87.94 247 ASN A N 1
ATOM 2000 C CA . ASN A 1 247 ? -16.442 -0.257 23.816 1.00 87.94 247 ASN A CA 1
ATOM 2001 C C . ASN A 1 247 ? -16.110 1.205 24.096 1.00 87.94 247 ASN A C 1
ATOM 2003 O O . ASN A 1 247 ? -15.200 1.511 24.867 1.00 87.94 247 ASN A O 1
ATOM 2007 N N . ILE A 1 248 ? -16.838 2.094 23.443 1.00 82.00 248 ILE A N 1
ATOM 2008 C CA . ILE A 1 248 ? -16.669 3.536 23.494 1.00 82.00 248 ILE A CA 1
ATOM 2009 C C . ILE A 1 248 ? -17.922 4.109 24.129 1.00 82.00 248 ILE A C 1
ATOM 2011 O O . ILE A 1 248 ? -19.033 3.804 23.703 1.00 82.00 248 ILE A O 1
ATOM 2015 N N . THR A 1 249 ? -17.749 4.981 25.112 1.00 77.25 249 THR A N 1
ATOM 2016 C CA . THR A 1 249 ? -18.858 5.775 25.632 1.00 77.25 249 THR A CA 1
ATOM 2017 C C . THR A 1 249 ? -19.098 6.955 24.687 1.00 77.25 249 THR A C 1
ATOM 2019 O O . THR A 1 249 ? -18.179 7.759 24.479 1.00 77.25 249 THR A O 1
ATOM 2022 N N . PRO A 1 250 ? -20.285 7.072 24.070 1.00 70.81 250 PRO A N 1
ATOM 2023 C CA . PRO A 1 250 ? -20.591 8.216 23.231 1.00 70.81 250 PRO A CA 1
ATOM 2024 C C . PRO A 1 250 ? -20.656 9.509 24.071 1.00 70.81 250 PRO A C 1
ATOM 2026 O O . PRO A 1 250 ? -21.051 9.483 25.239 1.00 70.81 250 PRO A O 1
ATOM 2029 N N . PRO A 1 251 ? -20.257 10.659 23.506 1.00 66.00 251 PRO A N 1
ATOM 2030 C CA . PRO A 1 251 ? -20.285 11.941 24.200 1.00 66.00 251 PRO A CA 1
ATOM 2031 C C . PRO A 1 251 ? -21.729 12.331 24.533 1.00 66.00 251 PRO A C 1
ATOM 2033 O O . PRO A 1 251 ? -22.554 12.465 23.627 1.00 66.00 251 PRO A O 1
ATOM 2036 N N . GLN A 1 252 ? -22.016 12.539 25.819 1.00 61.47 252 GLN A N 1
ATOM 2037 C CA . GLN A 1 252 ? -23.349 12.902 26.308 1.00 61.47 252 GLN A CA 1
ATOM 2038 C C . GLN A 1 252 ? -23.816 14.241 25.706 1.00 61.47 252 GLN A C 1
ATOM 2040 O O . GLN A 1 252 ? -23.030 15.187 25.602 1.00 61.47 252 GLN A O 1
ATOM 2045 N N . LYS A 1 253 ? -25.095 14.332 25.301 1.00 57.19 253 LYS A N 1
ATOM 2046 C CA . LYS A 1 253 ? -25.732 15.628 24.992 1.00 57.19 253 LYS A CA 1
ATOM 2047 C C . LYS A 1 253 ? -25.716 16.475 26.280 1.00 57.19 253 LYS A C 1
ATOM 2049 O O . LYS A 1 253 ? -25.990 15.914 27.344 1.00 57.19 253 LYS A O 1
ATOM 2054 N N . PRO A 1 254 ? -25.414 17.787 26.229 1.00 48.88 254 PRO A N 1
ATOM 2055 C CA . PRO A 1 254 ? -25.580 18.654 27.388 1.00 48.88 254 PRO A CA 1
ATOM 2056 C C . PRO A 1 254 ? -27.024 18.544 27.875 1.00 48.88 254 PRO A C 1
ATOM 2058 O O . PRO A 1 254 ? -27.961 18.819 27.126 1.00 48.88 254 PRO A O 1
ATOM 2061 N N . THR A 1 255 ? -27.227 18.106 29.114 1.00 44.81 255 THR A N 1
ATOM 2062 C CA . THR A 1 255 ? -28.545 18.181 29.742 1.00 44.81 255 THR A CA 1
ATOM 2063 C C . THR A 1 255 ? -28.952 19.645 29.803 1.00 44.81 255 THR A C 1
ATOM 2065 O O . THR A 1 255 ? -28.244 20.451 30.411 1.00 44.81 255 THR A O 1
ATOM 2068 N N . ALA A 1 256 ? -30.078 19.984 29.169 1.00 43.25 256 ALA A N 1
ATOM 2069 C CA . ALA A 1 256 ? -30.679 21.303 29.296 1.00 43.25 256 ALA A CA 1
ATOM 2070 C C . ALA A 1 256 ? -30.802 21.651 30.791 1.00 43.25 256 ALA A C 1
ATOM 2072 O O . ALA A 1 256 ? -31.212 20.783 31.574 1.00 43.25 256 ALA A O 1
ATOM 2073 N N . PRO A 1 257 ? -30.429 22.872 31.219 1.00 42.72 257 PRO A N 1
ATOM 2074 C CA . PRO A 1 257 ? -30.608 23.264 32.604 1.00 42.72 257 PRO A CA 1
ATOM 2075 C C . PRO A 1 257 ? -32.088 23.107 32.942 1.00 42.72 257 PRO A C 1
ATOM 2077 O O . PRO A 1 257 ? -32.951 23.633 32.240 1.00 42.72 257 PRO A O 1
ATOM 2080 N N . SER A 1 258 ? -32.378 22.341 33.993 1.00 42.19 258 SER A N 1
ATOM 2081 C CA . SER A 1 258 ? -33.730 22.203 34.517 1.00 42.19 258 SER A CA 1
ATOM 2082 C C . SER A 1 258 ? -34.223 23.599 34.893 1.00 42.19 258 SER A C 1
ATOM 2084 O O . SER A 1 258 ? -33.797 24.148 35.914 1.00 42.19 258 SER A O 1
ATOM 2086 N N . GLY A 1 259 ? -35.055 24.192 34.039 1.00 42.62 259 GLY A N 1
ATOM 2087 C CA . GLY A 1 259 ? -35.723 25.451 34.331 1.00 42.62 259 GLY A CA 1
ATOM 2088 C C . GLY A 1 259 ? -36.516 25.286 35.622 1.00 42.62 259 GLY A C 1
ATOM 2089 O O . GLY A 1 259 ? -37.364 24.399 35.716 1.00 42.62 259 GLY A O 1
ATOM 2090 N N . LYS A 1 260 ? -36.168 26.093 36.623 1.00 37.19 260 LYS A N 1
ATOM 2091 C CA . LYS A 1 260 ? -37.033 26.394 37.761 1.00 37.19 260 LYS A CA 1
ATOM 2092 C C . LYS A 1 260 ? -37.859 27.623 37.429 1.00 37.19 260 LYS A C 1
ATOM 2094 O O . LYS A 1 260 ? -37.292 28.519 36.763 1.00 37.19 260 LYS A O 1
#

pLDDT: mean 81.33, std 16.9, range [37.19, 97.25]

Foldseek 3Di:
DVVVVVVVVVVVVVVVVVVVCVVPVVVVVVVVVLVVLLCCLQPQLVVQCVDPDPVSVVVSLVSCVVPVVSNLVNLVVCLVPDPLADDDLSSLLSCLVRHALVVLVSLLVSLVVDPDDVPNVSSLSSNVSRCVVPPDDDAQFKDWPDWDKDWDDDDPVDPDQKTKIKTKTKIFGQAQAKFWKKKWKWKDQFPDGDTAPIGIDIHHGRGMDIDIDIDIGGHDPPDQWMKMWIWMDGRPDPDTSDIDIDIDGDDDDPDDPPDD

Nearest PDB structures (foldseek):
  8dhe-assembly1_C  TM=7.126E-01  e=1.119E-03  Tannerella forsythia
  4kkr-assembly1_A  TM=5.830E-01  e=7.529E-04  Vibrio cholerae MJ-1236
  4kkq-assembly1_B  TM=5.866E-01  e=2.085E-03  Vibrio cholerae MJ-1236
  4be5-assembly1_A  TM=5.767E-01  e=2.335E-03  Vibrio cholerae MJ-1236
  5g50-assembly1_B  TM=5.792E-01  e=7.664E-03  Vibrio cholerae MJ-1236

Secondary structure (DSSP, 8-state):
-HHHHHHHHHHHHHHHHHHHHHHHHHHHHHHHHHHHHHHHIIIIIHHHTT-S-HHHHHHHHHHHHHSHHHHHHHHHHHHHH--TT---HHHHHHHHHH--GGGHHHHHHHHHH-SS-TTHHHHHHHHHHHHHHT-----PPPEEEEEEEEEPPPPTT---S-EEEEEEEEEE--SSS-EEEEEEEEEESSSS-EEPPPEEEEE-TT-EEEEEEEEEE-PPTT-S-EEEEEEEEETT-SSEEEEEEEEEPPPPPPPPP---

Sequence (260 aa):
MKKYLNLLYCITFSLILLLSAAGMGASTAHAFFENQARYAFEQRWLPMLSDESPQKRFQAMRAFLAYPAWGLAVLRNTLMNAETENLNWQIVMLIGMLGEPTDIPPLLKIWREQQDPQRSAVWLGAMQRLYWKNRISGGAAPKLTSLTLNYLEKDPAVETEEKNAVIQFKMDNPARSPLFIRVSAHFWKTPIQEELPSKYFWLPAGGKIEANLQTLFSAVEHTDDVRLDFRVWEVGRAKELLHQTINITPPQKPTAPSGK